Protein AF-A0A968HRM9-F1 (afdb_monomer_lite)

Secondary structure (DSSP, 8-state):
--PPPPPP-PPPEEE-S-GGG-HHHHHHHHHHHHT-TT---EEEEE-SS-GGGS-HHHHTT-SEEEEE--S--SHHHHHHHHHHHHH-TTSEEEEE--TT-B----------HHHHHHHHHH-HHHHH--EEETTEEESSTHHHHTT-GGGSEEPSTT--HHHHHHHHT--SPPGGGGG-GGGTTPPPBPPPPPSSSHHHHHHHHHHHHHHHHHHHHHHHHHTT-

Structure (mmCIF, N/CA/C/O backbone):
data_AF-A0A968HRM9-F1
#
_entry.id   AF-A0A968HRM9-F1
#
loop_
_atom_site.group_PDB
_atom_site.id
_atom_site.type_symbol
_atom_site.label_atom_id
_atom_site.label_alt_id
_atom_site.label_comp_id
_atom_site.label_asym_id
_atom_site.label_entity_id
_atom_site.label_seq_id
_atom_site.pdbx_PDB_ins_code
_atom_site.Cartn_x
_atom_site.Cartn_y
_atom_site.Cartn_z
_atom_site.occupancy
_atom_site.B_iso_or_equiv
_atom_site.auth_seq_id
_atom_site.auth_comp_id
_atom_site.auth_asym_id
_atom_site.auth_atom_id
_atom_site.pdbx_PDB_model_num
ATOM 1 N N . MET A 1 1 ? -27.372 8.492 -27.218 1.00 34.59 1 MET A N 1
ATOM 2 C CA . MET A 1 1 ? -26.418 8.940 -26.184 1.00 34.59 1 MET A CA 1
ATOM 3 C C . MET A 1 1 ? -26.371 7.852 -25.133 1.00 34.59 1 MET A C 1
ATOM 5 O O . MET A 1 1 ? -27.325 7.700 -24.390 1.00 34.59 1 MET A O 1
ATOM 9 N N . THR A 1 2 ? -25.349 7.004 -25.177 1.00 32.84 2 THR A N 1
ATOM 10 C CA . THR A 1 2 ? -25.114 5.971 -24.164 1.00 32.84 2 THR A CA 1
ATOM 11 C C . THR A 1 2 ? -24.350 6.622 -23.023 1.00 32.84 2 THR A C 1
ATOM 13 O O . THR A 1 2 ? -23.182 6.968 -23.189 1.00 32.84 2 THR A O 1
ATOM 16 N N . GLU A 1 3 ? -25.034 6.867 -21.910 1.00 29.06 3 GLU A N 1
ATOM 17 C CA . GLU A 1 3 ? -24.410 7.364 -20.689 1.00 29.06 3 GLU A CA 1
ATOM 18 C C . GLU A 1 3 ? -23.429 6.313 -20.162 1.00 29.06 3 GLU A C 1
ATOM 20 O O . GLU A 1 3 ? -23.801 5.183 -19.842 1.00 29.06 3 GLU A O 1
ATOM 25 N N . THR A 1 4 ? -22.152 6.681 -20.114 1.00 31.64 4 THR A N 1
ATOM 26 C CA . THR A 1 4 ? -21.119 5.936 -19.399 1.00 31.64 4 THR A CA 1
ATOM 27 C C . THR A 1 4 ? -21.490 5.930 -17.913 1.00 31.64 4 THR A C 1
ATOM 29 O O . THR A 1 4 ? -21.719 7.010 -17.360 1.00 31.64 4 THR A O 1
ATOM 32 N N . PRO A 1 5 ? -21.562 4.770 -17.237 1.00 32.97 5 PRO A N 1
ATOM 33 C CA . PRO A 1 5 ? -21.892 4.745 -15.821 1.00 32.97 5 PRO A CA 1
ATOM 34 C C . PRO A 1 5 ? -20.794 5.466 -15.021 1.00 32.97 5 PRO A C 1
ATOM 36 O O . PRO A 1 5 ? -19.615 5.380 -15.384 1.00 32.97 5 PRO A O 1
ATOM 39 N N . PRO A 1 6 ? -21.149 6.177 -13.936 1.00 35.88 6 PRO A N 1
ATOM 40 C CA . PRO A 1 6 ? -20.168 6.847 -13.100 1.00 35.88 6 PRO A CA 1
ATOM 41 C C . PRO A 1 6 ? -19.195 5.812 -12.535 1.00 35.88 6 PRO A C 1
ATOM 43 O O . PRO A 1 6 ? -19.593 4.791 -11.973 1.00 35.88 6 PRO A O 1
ATOM 46 N N . THR A 1 7 ? -17.901 6.086 -12.683 1.00 42.28 7 THR A N 1
ATOM 47 C CA . THR A 1 7 ? -16.837 5.336 -12.017 1.00 42.28 7 THR A CA 1
ATOM 48 C C . THR A 1 7 ? -17.128 5.303 -10.519 1.00 42.28 7 THR A C 1
ATOM 50 O O . THR A 1 7 ? -17.182 6.354 -9.880 1.00 42.28 7 THR A O 1
ATOM 53 N N . SER A 1 8 ? -17.347 4.108 -9.966 1.00 43.06 8 SER A N 1
ATOM 54 C CA . SER A 1 8 ? -17.534 3.886 -8.530 1.00 43.06 8 SER A CA 1
ATOM 55 C C . SER A 1 8 ? -16.439 4.613 -7.737 1.00 43.06 8 SER A C 1
ATOM 57 O O . SER A 1 8 ? -15.253 4.335 -7.907 1.00 43.06 8 SER A O 1
ATOM 59 N N . ASN A 1 9 ? -16.837 5.546 -6.864 1.00 50.69 9 ASN A N 1
ATOM 60 C CA . ASN A 1 9 ? -15.946 6.283 -5.955 1.00 50.69 9 ASN A CA 1
ATOM 61 C C . ASN A 1 9 ? -15.461 5.424 -4.767 1.00 50.69 9 ASN A C 1
ATOM 63 O O . ASN A 1 9 ? -14.947 5.958 -3.782 1.00 50.69 9 ASN A O 1
ATOM 67 N N . VAL A 1 10 ? -15.633 4.099 -4.822 1.00 54.53 10 VAL A N 1
ATOM 68 C CA . VAL A 1 10 ? -15.154 3.193 -3.778 1.00 54.53 10 VAL A CA 1
ATOM 69 C C . VAL A 1 10 ? -13.627 3.074 -3.888 1.00 54.53 10 VAL A C 1
ATOM 71 O O . VAL A 1 10 ? -13.115 2.641 -4.925 1.00 54.53 10 VAL A O 1
ATOM 74 N N . PRO A 1 11 ? -12.862 3.467 -2.849 1.00 59.62 11 PRO A N 1
ATOM 75 C CA . PRO A 1 11 ? -11.415 3.315 -2.867 1.00 59.62 11 PRO A CA 1
ATOM 76 C C . PRO A 1 11 ? -11.046 1.824 -2.950 1.00 59.62 11 PRO A C 1
ATOM 78 O O . PRO A 1 11 ? -11.665 1.004 -2.271 1.00 59.62 11 PRO A O 1
ATOM 81 N N . PRO A 1 12 ? -10.040 1.450 -3.759 1.00 66.06 12 PRO A N 1
ATOM 82 C CA . PRO A 1 12 ? -9.665 0.052 -3.923 1.00 66.06 12 PRO A CA 1
ATOM 83 C C . PRO A 1 12 ? -9.057 -0.520 -2.640 1.00 66.06 12 PRO A C 1
ATOM 85 O O . PRO A 1 12 ? -8.369 0.183 -1.890 1.00 66.06 12 PRO A O 1
ATOM 88 N N . SER A 1 13 ? -9.229 -1.825 -2.432 1.00 73.50 13 SER A N 1
ATOM 89 C CA . SER A 1 13 ? -8.399 -2.566 -1.482 1.00 73.50 13 SER A CA 1
ATOM 90 C C . SER A 1 13 ? -6.966 -2.616 -2.011 1.00 73.50 13 SER A C 1
ATOM 92 O O . SER A 1 13 ? -6.747 -2.941 -3.178 1.00 73.50 13 SER A O 1
ATOM 94 N N . ARG A 1 14 ? -5.990 -2.259 -1.167 1.00 74.12 14 ARG A N 1
ATOM 95 C CA . ARG A 1 14 ? -4.583 -2.117 -1.563 1.00 74.12 14 ARG A CA 1
ATOM 96 C C . ARG A 1 14 ? -3.694 -3.126 -0.865 1.00 74.12 14 ARG A C 1
ATOM 98 O O . ARG A 1 14 ? -3.672 -3.193 0.361 1.00 74.12 14 ARG A O 1
ATOM 105 N N . LEU A 1 15 ? -2.878 -3.811 -1.655 1.00 70.56 15 LEU A N 1
ATOM 106 C CA . LEU A 1 15 ? -1.716 -4.543 -1.164 1.00 70.56 15 LEU A CA 1
ATOM 107 C C . LEU A 1 15 ? -0.489 -3.627 -1.226 1.00 70.56 15 LEU A C 1
ATOM 109 O O . LEU A 1 15 ? -0.135 -3.144 -2.300 1.00 70.56 15 LEU A O 1
ATOM 113 N N . GLY A 1 16 ? 0.110 -3.346 -0.065 1.00 66.19 16 GLY A N 1
ATOM 114 C CA . GLY A 1 16 ? 1.255 -2.443 0.091 1.00 66.19 16 GLY A CA 1
ATOM 115 C C . GLY A 1 16 ? 2.489 -3.120 0.693 1.00 66.19 16 GLY A C 1
ATOM 116 O O . GLY A 1 16 ? 2.510 -4.330 0.907 1.00 66.19 16 GLY A O 1
ATOM 117 N N . GLY A 1 17 ? 3.525 -2.323 0.970 1.00 78.69 17 GLY A N 1
ATOM 118 C CA . GLY A 1 17 ? 4.869 -2.838 1.242 1.00 78.69 17 GLY A CA 1
ATOM 119 C C . GLY A 1 17 ? 5.604 -3.035 -0.079 1.00 78.69 17 GLY A C 1
ATOM 120 O O . GLY A 1 17 ? 5.591 -2.132 -0.909 1.00 78.69 17 GLY A O 1
ATOM 121 N N . GLU A 1 18 ? 6.200 -4.207 -0.283 1.00 90.38 18 GLU A N 1
ATOM 122 C CA . GLU A 1 18 ? 6.656 -4.629 -1.608 1.00 90.38 18 GLU A CA 1
ATOM 123 C C . GLU A 1 18 ? 6.114 -6.037 -1.915 1.00 90.38 18 GLU A C 1
ATOM 125 O O . GLU A 1 18 ? 6.795 -7.040 -1.674 1.00 90.38 18 GLU A O 1
ATOM 130 N N . PRO A 1 19 ? 4.848 -6.138 -2.367 1.00 91.19 19 PRO A N 1
ATOM 131 C CA . PRO A 1 19 ? 4.154 -7.415 -2.489 1.00 91.19 19 PRO A CA 1
ATOM 132 C C . PRO A 1 19 ? 4.776 -8.329 -3.550 1.00 91.19 19 PRO A C 1
ATOM 134 O O . PRO A 1 19 ? 4.706 -9.552 -3.424 1.00 91.19 19 PRO A O 1
ATOM 137 N N . THR A 1 20 ? 5.435 -7.770 -4.572 1.00 94.38 20 THR A N 1
ATOM 138 C CA . THR A 1 20 ? 5.981 -8.559 -5.684 1.00 94.38 20 THR A CA 1
ATOM 139 C C . THR A 1 20 ? 7.315 -9.239 -5.347 1.00 94.38 20 THR A C 1
ATOM 141 O O . THR A 1 20 ? 7.817 -10.044 -6.129 1.00 94.38 20 THR A O 1
ATOM 144 N N . LEU A 1 21 ? 7.868 -9.023 -4.145 1.00 93.94 21 LEU A N 1
ATOM 145 C CA . LEU A 1 21 ? 8.995 -9.818 -3.638 1.00 93.94 21 LEU A CA 1
ATOM 146 C C . LEU A 1 21 ? 8.620 -11.274 -3.349 1.00 93.94 21 LEU A C 1
ATOM 148 O O . LEU A 1 21 ? 9.491 -12.141 -3.345 1.00 93.94 21 LEU A O 1
ATOM 152 N N . SER A 1 22 ? 7.347 -11.546 -3.055 1.00 91.50 22 SER A N 1
ATOM 153 C CA . SER A 1 22 ? 6.875 -12.858 -2.612 1.00 91.50 22 SER A CA 1
ATOM 154 C C . SER A 1 22 ? 5.659 -13.297 -3.435 1.00 91.50 22 SER A C 1
ATOM 156 O O . SER A 1 22 ? 4.526 -13.105 -2.990 1.00 91.50 22 SER A O 1
ATOM 158 N N . PRO A 1 23 ? 5.877 -13.919 -4.614 1.00 92.69 23 PRO A N 1
ATOM 159 C CA . PRO A 1 23 ? 4.803 -14.247 -5.553 1.00 92.69 23 PRO A CA 1
ATOM 160 C C . PRO A 1 23 ? 3.710 -15.130 -4.936 1.00 92.69 23 PRO A C 1
ATOM 162 O O . PRO A 1 23 ? 2.538 -14.784 -4.987 1.00 92.69 23 PRO A O 1
ATOM 165 N N . ALA A 1 24 ? 4.084 -16.224 -4.264 1.00 94.50 24 ALA A N 1
ATOM 166 C CA . ALA A 1 24 ? 3.104 -17.166 -3.721 1.00 94.50 24 ALA A CA 1
ATOM 167 C C . ALA A 1 24 ? 2.217 -16.559 -2.607 1.00 94.50 24 ALA A C 1
ATOM 169 O O . ALA A 1 24 ? 1.005 -16.780 -2.618 1.00 94.50 24 ALA A O 1
ATOM 170 N N . PRO A 1 25 ? 2.748 -15.789 -1.632 1.00 93.88 25 PRO A N 1
ATOM 171 C CA . PRO A 1 25 ? 1.902 -15.006 -0.731 1.00 93.88 25 PRO A CA 1
ATOM 172 C C . PRO A 1 25 ? 0.988 -14.002 -1.441 1.00 93.88 25 PRO A C 1
ATOM 174 O O . PRO A 1 25 ? -0.171 -13.884 -1.047 1.00 93.88 25 PRO A O 1
ATOM 177 N N . LEU A 1 26 ? 1.480 -13.313 -2.475 1.00 95.38 26 LEU A N 1
ATOM 178 C CA . LEU A 1 26 ? 0.688 -12.350 -3.242 1.00 95.38 26 LEU A CA 1
ATOM 179 C C . LEU A 1 26 ? -0.478 -13.026 -3.977 1.00 95.38 26 LEU A C 1
ATOM 181 O O . LEU A 1 26 ? -1.613 -12.575 -3.847 1.00 95.38 26 LEU A O 1
ATOM 185 N N . GLU A 1 27 ? -0.229 -14.137 -4.669 1.00 95.94 27 GLU A N 1
ATOM 186 C CA . GLU A 1 27 ? -1.262 -14.939 -5.342 1.00 95.94 27 GLU A CA 1
ATOM 187 C C . GLU A 1 27 ? -2.364 -15.372 -4.374 1.00 95.94 27 GLU A C 1
ATOM 189 O O . GLU A 1 27 ? -3.548 -15.174 -4.649 1.00 95.94 27 GLU A O 1
ATOM 194 N N . ARG A 1 28 ? -1.983 -15.904 -3.204 1.00 95.50 28 ARG A N 1
ATOM 195 C CA . ARG A 1 28 ? -2.950 -16.306 -2.172 1.00 95.50 28 ARG A CA 1
ATOM 196 C C . ARG A 1 28 ? -3.749 -15.125 -1.636 1.00 95.50 28 ARG A C 1
ATOM 198 O O . ARG A 1 28 ? -4.948 -15.262 -1.418 1.00 95.50 28 ARG A O 1
ATOM 205 N N . ALA A 1 29 ? -3.098 -13.986 -1.400 1.00 93.69 29 ALA A N 1
ATOM 206 C CA . ALA A 1 29 ? -3.769 -12.794 -0.896 1.00 93.69 29 ALA A CA 1
ATOM 207 C C . ALA A 1 29 ? -4.794 -12.269 -1.908 1.00 93.69 29 ALA A C 1
ATOM 209 O O . ALA A 1 29 ? -5.939 -12.022 -1.544 1.00 93.69 29 ALA A O 1
ATOM 210 N N . VAL A 1 30 ? -4.406 -12.158 -3.179 1.00 95.75 30 VAL A N 1
ATOM 211 C CA . VAL A 1 30 ? -5.282 -11.696 -4.260 1.00 95.75 30 VAL A CA 1
ATOM 212 C C . VAL A 1 30 ? -6.478 -12.632 -4.443 1.00 95.75 30 VAL A C 1
ATOM 214 O O . VAL A 1 30 ? -7.609 -12.153 -4.461 1.00 95.75 30 VAL A O 1
ATOM 217 N N . ALA A 1 31 ? -6.253 -13.950 -4.469 1.00 95.38 31 ALA A N 1
ATOM 218 C CA . ALA A 1 31 ? -7.333 -14.934 -4.550 1.00 95.38 31 ALA A CA 1
ATOM 219 C C . ALA A 1 31 ? -8.296 -14.845 -3.357 1.00 95.38 31 ALA A C 1
ATOM 221 O O . ALA A 1 31 ? -9.512 -14.875 -3.531 1.00 95.38 31 ALA A O 1
ATOM 222 N N . CYS A 1 32 ? -7.759 -14.675 -2.145 1.00 94.81 32 CYS A N 1
ATOM 223 C CA . CYS A 1 32 ? -8.562 -14.500 -0.939 1.00 94.81 32 CYS A CA 1
ATOM 224 C C . CYS A 1 32 ? -9.428 -13.236 -1.015 1.00 94.81 32 CYS A C 1
ATOM 226 O O . CYS A 1 32 ? -10.627 -13.305 -0.770 1.00 94.81 32 CYS A O 1
ATOM 228 N N . PHE A 1 33 ? -8.856 -12.091 -1.405 1.00 93.75 33 PHE A N 1
ATOM 229 C CA . PHE A 1 33 ? -9.619 -10.846 -1.509 1.00 93.75 33 PHE A CA 1
ATOM 230 C C . PHE A 1 33 ? -10.676 -10.888 -2.607 1.00 93.75 33 PHE A C 1
ATOM 232 O O . PHE A 1 33 ? -11.751 -10.330 -2.421 1.00 93.75 33 PHE A O 1
ATOM 239 N N . ARG A 1 34 ? -10.412 -11.567 -3.727 1.00 93.00 34 ARG A N 1
ATOM 240 C CA . ARG A 1 34 ? -11.409 -11.723 -4.794 1.00 93.00 34 ARG A CA 1
ATOM 241 C C . ARG A 1 34 ? -12.573 -12.628 -4.441 1.00 93.00 34 ARG A C 1
ATOM 243 O O . ARG A 1 34 ? -13.638 -12.458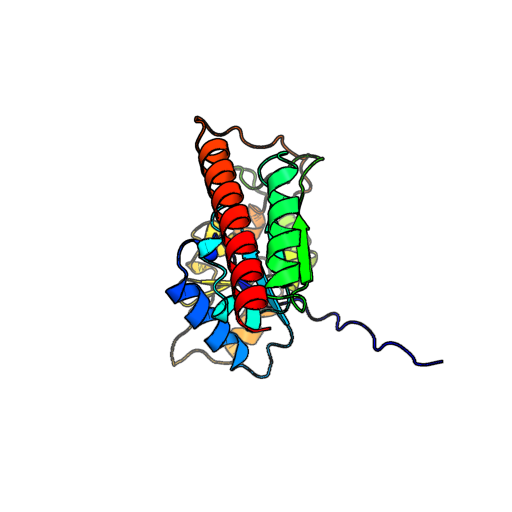 -5.019 1.00 93.00 34 ARG A O 1
ATOM 250 N N . ALA A 1 35 ? -12.402 -13.529 -3.481 1.00 94.50 35 ALA A N 1
ATOM 251 C CA . ALA A 1 35 ? -13.498 -14.336 -2.959 1.00 94.50 35 ALA A CA 1
ATOM 252 C C . ALA A 1 35 ? -14.438 -13.557 -2.013 1.00 94.50 35 ALA A C 1
ATOM 254 O O . ALA A 1 35 ? -15.405 -14.130 -1.520 1.00 94.50 35 ALA A O 1
ATOM 255 N N . ILE A 1 36 ? -14.154 -12.282 -1.717 1.00 93.19 36 ILE A N 1
ATOM 256 C CA . ILE A 1 36 ? -14.971 -11.445 -0.833 1.00 93.19 36 ILE A CA 1
ATOM 257 C C . ILE A 1 36 ? -15.873 -10.545 -1.684 1.00 93.19 36 ILE A C 1
ATOM 259 O O . ILE A 1 36 ? -15.391 -9.611 -2.321 1.00 93.19 36 ILE A O 1
ATOM 263 N N . ASP A 1 37 ? -17.189 -10.761 -1.615 1.00 90.44 37 ASP A N 1
ATOM 264 C CA . ASP A 1 37 ? -18.193 -10.057 -2.436 1.00 90.44 37 ASP A CA 1
ATOM 265 C C . ASP A 1 37 ? -18.148 -8.522 -2.328 1.00 90.44 37 ASP A C 1
ATOM 267 O O . ASP A 1 37 ? -18.509 -7.805 -3.261 1.00 90.44 37 ASP A O 1
ATOM 271 N N . SER A 1 38 ? -17.702 -7.985 -1.189 1.00 88.06 38 SER A N 1
ATOM 272 C CA . SER A 1 38 ? -17.599 -6.538 -0.971 1.00 88.06 38 SER A CA 1
ATOM 273 C C . SER A 1 38 ? -16.358 -5.896 -1.606 1.00 88.06 38 SER A C 1
ATOM 275 O O . SER A 1 38 ? -16.265 -4.665 -1.655 1.00 88.06 38 SER A O 1
ATOM 277 N N . VAL A 1 39 ? -15.412 -6.686 -2.127 1.00 91.75 39 VAL A N 1
ATOM 278 C CA . VAL A 1 39 ? -14.223 -6.186 -2.829 1.00 91.75 39 VAL A CA 1
ATOM 279 C C . VAL A 1 39 ? -14.574 -5.902 -4.287 1.00 91.75 39 VAL A C 1
ATOM 281 O O . VAL A 1 39 ? -14.403 -6.729 -5.177 1.00 91.75 39 VAL A O 1
ATOM 284 N N . GLN A 1 40 ? -15.029 -4.676 -4.542 1.00 91.31 40 GLN A N 1
ATOM 285 C CA . GLN A 1 40 ? -15.338 -4.210 -5.899 1.00 91.31 40 GLN A CA 1
ATOM 286 C C . GLN A 1 40 ? -14.085 -3.990 -6.744 1.00 91.31 40 GLN A C 1
ATOM 288 O O . GLN A 1 40 ? -14.106 -4.192 -7.955 1.00 91.31 40 GLN A O 1
ATOM 293 N N . ARG A 1 41 ? -13.006 -3.521 -6.103 1.00 94.19 41 ARG A N 1
ATOM 294 C CA . ARG A 1 41 ? -11.770 -3.168 -6.786 1.00 94.19 41 ARG A CA 1
ATOM 295 C C . ARG A 1 41 ? -10.530 -3.573 -6.002 1.00 94.19 41 ARG A C 1
ATOM 297 O O . ARG A 1 41 ? -10.382 -3.189 -4.839 1.00 94.19 41 ARG A O 1
ATOM 304 N N . LEU A 1 42 ? -9.612 -4.271 -6.661 1.00 95.88 42 LEU A N 1
ATOM 305 C CA . LEU A 1 42 ? -8.339 -4.709 -6.105 1.00 95.88 42 LEU A CA 1
ATOM 306 C C . LEU A 1 42 ? -7.165 -4.028 -6.812 1.00 95.88 42 LEU A C 1
ATOM 308 O O . LEU A 1 42 ? -7.002 -4.114 -8.031 1.00 95.88 42 LEU A O 1
ATOM 312 N N . GLU A 1 43 ? -6.337 -3.357 -6.016 1.00 96.25 43 GLU A N 1
ATOM 313 C CA . GLU A 1 43 ? -5.133 -2.661 -6.455 1.00 96.25 43 GLU A CA 1
ATOM 314 C C . GLU A 1 43 ? -3.889 -3.290 -5.815 1.00 96.25 43 GLU A C 1
ATOM 316 O O . GLU A 1 43 ? -3.785 -3.413 -4.590 1.00 96.25 43 GLU A O 1
ATOM 321 N N . VAL A 1 44 ? -2.898 -3.621 -6.641 1.00 96.38 44 VAL A N 1
ATOM 322 C CA . VAL A 1 44 ? -1.545 -3.944 -6.171 1.00 96.38 44 VAL A CA 1
ATOM 323 C C . VAL A 1 44 ? -0.678 -2.700 -6.300 1.00 96.38 44 VAL A C 1
ATOM 325 O O . VAL A 1 44 ? -0.639 -2.073 -7.358 1.00 96.38 44 VAL A O 1
ATOM 328 N N . VAL A 1 45 ? 0.015 -2.331 -5.221 1.00 94.56 45 VAL A N 1
ATOM 329 C CA . VAL A 1 45 ? 0.972 -1.220 -5.210 1.00 94.56 45 VAL A CA 1
ATOM 330 C C . VAL A 1 45 ? 2.382 -1.784 -5.029 1.00 94.56 45 VAL A C 1
ATOM 332 O O . VAL A 1 45 ? 2.637 -2.497 -4.064 1.00 94.56 45 VAL A O 1
ATOM 335 N N . THR A 1 46 ? 3.299 -1.459 -5.940 1.00 95.00 46 THR A N 1
ATOM 336 C CA . THR A 1 46 ? 4.700 -1.932 -5.948 1.00 95.00 46 THR A CA 1
ATOM 337 C C . THR A 1 46 ? 5.656 -0.785 -6.292 1.00 95.00 46 THR A C 1
ATOM 339 O O . THR A 1 46 ? 5.235 0.253 -6.807 1.00 95.00 46 THR A O 1
ATOM 342 N N . ASN A 1 47 ? 6.950 -0.948 -6.018 1.00 92.88 47 ASN A N 1
ATOM 343 C CA . ASN A 1 47 ? 8.013 -0.097 -6.555 1.00 92.88 47 ASN A CA 1
ATOM 344 C C . ASN A 1 47 ? 8.415 -0.448 -8.003 1.00 92.88 47 ASN A C 1
ATOM 346 O O . ASN A 1 47 ? 9.226 0.252 -8.601 1.00 92.88 47 ASN A O 1
ATOM 350 N N . GLY A 1 48 ? 7.880 -1.538 -8.567 1.00 95.00 48 GLY A N 1
ATOM 351 C CA . GLY A 1 48 ? 8.135 -1.957 -9.949 1.00 95.00 48 GLY A CA 1
ATOM 352 C C . GLY A 1 48 ? 9.504 -2.603 -10.190 1.00 95.00 48 GLY A C 1
ATOM 353 O O . GLY A 1 48 ? 9.801 -2.983 -11.322 1.00 95.00 48 GLY A O 1
ATOM 354 N N . LEU A 1 49 ? 10.329 -2.773 -9.153 1.00 95.06 49 LEU A N 1
ATOM 355 C CA . LEU A 1 49 ? 11.691 -3.311 -9.250 1.00 95.06 49 LEU A CA 1
ATOM 356 C C . LEU A 1 49 ? 11.744 -4.846 -9.174 1.00 95.06 49 LEU A C 1
ATOM 358 O O . LEU A 1 49 ? 12.806 -5.445 -9.347 1.00 95.06 49 LEU A O 1
ATOM 362 N N . THR A 1 50 ? 10.613 -5.503 -8.901 1.00 95.19 50 THR A N 1
ATOM 363 C CA . THR A 1 50 ? 10.508 -6.972 -8.840 1.00 95.19 50 THR A CA 1
ATOM 364 C C . THR A 1 50 ? 9.346 -7.506 -9.689 1.00 95.19 50 THR A C 1
ATOM 366 O O . THR A 1 50 ? 8.475 -8.212 -9.185 1.00 95.19 50 THR A O 1
ATOM 369 N N . PRO A 1 51 ? 9.342 -7.232 -11.010 1.00 95.75 51 PRO A N 1
ATOM 370 C CA . PRO A 1 51 ? 8.215 -7.530 -11.904 1.00 95.75 51 PRO A CA 1
ATOM 371 C C . PRO A 1 51 ? 7.826 -9.014 -11.946 1.00 95.75 51 PRO A C 1
ATOM 373 O O . PRO A 1 51 ? 6.662 -9.346 -12.146 1.00 95.75 51 PRO A O 1
ATOM 376 N N . ARG A 1 52 ? 8.774 -9.916 -11.655 1.00 94.12 52 ARG A N 1
ATOM 377 C CA . ARG A 1 52 ? 8.548 -11.366 -11.568 1.00 94.12 52 ARG A CA 1
ATOM 378 C C . ARG A 1 52 ? 7.459 -11.766 -10.560 1.00 94.12 52 ARG A C 1
ATOM 380 O O . ARG A 1 52 ? 6.906 -12.853 -10.690 1.00 94.12 52 ARG A O 1
ATOM 387 N N . GLY A 1 53 ? 7.167 -10.934 -9.558 1.00 93.50 53 GLY A N 1
ATOM 388 C CA . GLY A 1 53 ? 6.085 -11.202 -8.609 1.00 93.50 53 GLY A CA 1
ATOM 389 C C . GLY A 1 53 ? 4.682 -10.956 -9.146 1.00 93.50 53 GLY A C 1
ATOM 390 O O . GLY A 1 53 ? 3.734 -11.500 -8.588 1.00 93.50 53 GLY A O 1
ATOM 391 N N . CYS A 1 54 ? 4.536 -10.199 -10.234 1.00 95.31 54 CYS A N 1
ATOM 392 C CA . CYS A 1 54 ? 3.266 -10.029 -10.933 1.00 95.31 54 CYS A CA 1
ATOM 393 C C . CYS A 1 54 ? 3.006 -11.230 -11.849 1.00 95.31 54 CYS A C 1
ATOM 395 O O . CYS A 1 54 ? 3.084 -11.135 -13.069 1.00 95.31 54 CYS A O 1
ATOM 397 N N . THR A 1 55 ? 2.749 -12.399 -11.272 1.00 95.38 55 THR A N 1
ATOM 398 C CA . THR A 1 55 ? 2.480 -13.605 -12.065 1.00 95.38 55 THR A CA 1
ATOM 399 C C . THR A 1 55 ? 1.182 -13.459 -12.872 1.00 95.38 55 THR A C 1
ATOM 401 O O . THR A 1 55 ? 0.331 -12.637 -12.519 1.00 95.38 55 THR A O 1
ATOM 404 N N . PRO A 1 56 ? 0.966 -14.267 -13.929 1.00 93.06 56 PRO A N 1
ATOM 405 C CA . PRO A 1 56 ? -0.296 -14.248 -14.671 1.00 93.06 56 PRO A CA 1
ATOM 406 C C . PRO A 1 56 ? -1.526 -14.426 -13.770 1.00 93.06 56 PRO A C 1
ATOM 408 O O . PRO A 1 56 ? -2.530 -13.752 -13.966 1.00 93.06 56 PRO A O 1
ATOM 411 N N . GLN A 1 57 ? -1.422 -15.266 -12.733 1.00 94.19 57 GLN A N 1
ATOM 412 C CA . GLN A 1 57 ? -2.497 -15.484 -11.764 1.00 94.19 57 GLN A CA 1
ATOM 413 C C . GLN A 1 57 ? -2.806 -14.228 -10.939 1.00 94.19 57 GLN A C 1
ATOM 415 O O . GLN A 1 57 ? -3.972 -13.964 -10.647 1.00 94.19 57 GLN A O 1
ATOM 420 N N . VAL A 1 58 ? -1.787 -13.454 -10.553 1.00 96.75 58 VAL A N 1
ATOM 421 C CA . VAL A 1 58 ? -1.991 -12.154 -9.898 1.00 96.75 58 VAL A CA 1
ATOM 422 C C . VAL A 1 58 ? -2.654 -11.185 -10.869 1.00 96.75 58 VAL A C 1
ATOM 424 O O . VAL A 1 58 ? -3.665 -10.580 -10.529 1.00 96.75 58 VAL A O 1
ATOM 427 N N . LEU A 1 59 ? -2.102 -11.053 -12.077 1.00 96.75 59 LEU A N 1
ATOM 428 C CA . LEU A 1 59 ? -2.537 -10.055 -13.051 1.00 96.75 59 LEU A CA 1
ATOM 429 C C . LEU A 1 59 ? -3.986 -10.259 -13.507 1.00 96.75 59 LEU A C 1
ATOM 431 O O . LEU A 1 59 ? -4.721 -9.286 -13.580 1.00 96.75 59 LEU A O 1
ATOM 435 N N . GLN A 1 60 ? -4.419 -11.505 -13.719 1.00 95.88 60 GLN A N 1
ATOM 436 C CA . GLN A 1 60 ? -5.808 -11.844 -14.071 1.00 95.88 60 GLN A CA 1
ATOM 437 C C . GLN A 1 60 ? -6.833 -11.472 -12.994 1.00 95.88 60 GLN A C 1
ATOM 439 O O . GLN A 1 60 ? -8.032 -11.448 -13.254 1.00 95.88 60 GLN A O 1
ATOM 444 N N . GLN A 1 61 ? -6.374 -11.248 -11.767 1.00 96.38 61 GLN A N 1
ATOM 445 C CA . GLN A 1 61 ? -7.230 -11.039 -10.614 1.00 96.38 61 GLN A CA 1
ATOM 446 C C . GLN A 1 61 ? -7.111 -9.627 -10.049 1.00 96.38 61 GLN A C 1
ATOM 448 O O . GLN A 1 61 ? -7.656 -9.375 -8.984 1.00 96.38 61 GLN A O 1
ATOM 453 N N . ILE A 1 62 ? -6.435 -8.676 -10.687 1.00 97.19 62 ILE A N 1
ATOM 454 C CA . ILE A 1 62 ? -6.351 -7.290 -10.191 1.00 97.19 62 ILE A CA 1
ATOM 455 C C . ILE A 1 62 ? -6.969 -6.333 -11.203 1.00 97.19 62 ILE A C 1
ATOM 457 O O . ILE A 1 62 ? -6.934 -6.582 -12.398 1.00 97.19 62 ILE A O 1
ATOM 461 N N . ASP A 1 63 ? -7.521 -5.220 -10.728 1.00 97.81 63 ASP A N 1
ATOM 462 C CA . ASP A 1 63 ? -8.092 -4.198 -11.621 1.00 97.81 63 ASP A CA 1
ATOM 463 C C . ASP A 1 63 ? -7.105 -3.064 -11.876 1.00 97.81 63 ASP A C 1
ATOM 465 O O . ASP A 1 63 ? -7.301 -2.233 -12.763 1.00 97.81 63 ASP A O 1
ATOM 469 N N . ARG A 1 64 ? -6.095 -2.943 -11.011 1.00 97.75 64 ARG A N 1
ATOM 470 C CA . ARG A 1 64 ? -5.130 -1.854 -11.051 1.00 97.75 64 ARG A CA 1
ATOM 471 C C . ARG A 1 64 ? -3.773 -2.296 -10.529 1.00 97.75 64 ARG A C 1
ATOM 473 O O . ARG A 1 64 ? -3.674 -2.893 -9.455 1.00 97.75 64 ARG A O 1
ATOM 480 N N . LEU A 1 65 ? -2.732 -1.901 -11.246 1.00 97.69 65 LEU A N 1
ATOM 481 C CA . LEU A 1 65 ? -1.350 -1.971 -10.803 1.00 97.69 65 LEU A CA 1
ATOM 482 C C . LEU A 1 65 ? -0.807 -0.546 -10.673 1.00 97.69 65 LEU A C 1
ATOM 484 O O . LEU A 1 65 ? -0.712 0.185 -11.655 1.00 97.69 65 LEU A O 1
ATOM 488 N N . SER A 1 66 ? -0.456 -0.145 -9.455 1.00 96.62 66 SER A N 1
ATOM 489 C CA . SER A 1 66 ? 0.193 1.137 -9.176 1.00 96.62 66 SER A CA 1
ATOM 490 C C . SER A 1 66 ? 1.681 0.938 -8.935 1.00 96.62 66 SER A C 1
ATOM 492 O O . SER A 1 66 ? 2.073 0.241 -7.998 1.00 96.62 66 SER A O 1
ATOM 494 N N . ILE A 1 67 ? 2.511 1.614 -9.720 1.00 95.44 67 ILE A N 1
ATOM 495 C CA . ILE A 1 67 ? 3.967 1.552 -9.622 1.00 95.44 67 ILE A CA 1
ATOM 496 C C . ILE A 1 67 ? 4.492 2.886 -9.097 1.00 95.44 67 ILE A C 1
ATOM 498 O O . ILE A 1 67 ? 4.373 3.914 -9.760 1.00 95.44 67 ILE A O 1
ATOM 502 N N . SER A 1 68 ? 5.072 2.876 -7.898 1.00 91.62 68 SER A N 1
ATOM 503 C CA . SER A 1 68 ? 5.792 4.032 -7.352 1.00 91.62 68 SER A CA 1
ATOM 504 C C . SER A 1 68 ? 7.197 4.063 -7.940 1.00 91.62 68 SER A C 1
ATOM 506 O O . SER A 1 68 ? 7.987 3.162 -7.669 1.00 91.62 68 SER A O 1
ATOM 508 N N . LEU A 1 69 ? 7.502 5.072 -8.755 1.00 89.69 69 LEU A N 1
ATOM 509 C CA . LEU A 1 69 ? 8.797 5.193 -9.421 1.00 89.69 69 LEU A CA 1
ATOM 510 C C . LEU A 1 69 ? 9.808 5.854 -8.477 1.00 89.69 69 LEU A C 1
ATOM 512 O O . LEU A 1 69 ? 9.614 6.982 -8.027 1.00 89.69 69 LEU A O 1
ATOM 516 N N . TYR A 1 70 ? 10.883 5.127 -8.171 1.00 85.31 70 TYR A N 1
ATOM 517 C CA . TYR A 1 70 ? 11.986 5.586 -7.312 1.00 85.31 70 TYR A CA 1
ATOM 518 C C . TYR 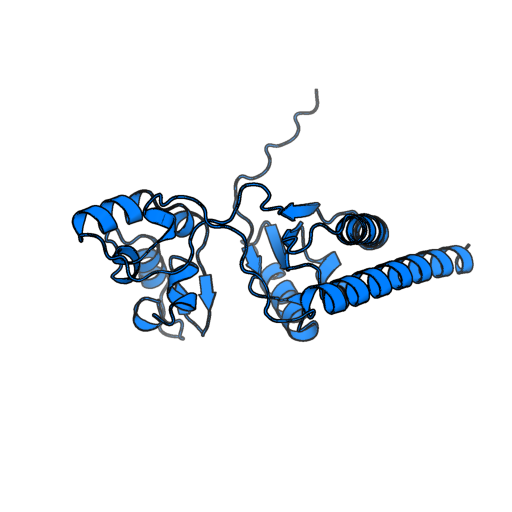A 1 70 ? 13.229 6.008 -8.104 1.00 85.31 70 TYR A C 1
ATOM 520 O O . TYR A 1 70 ? 14.222 6.433 -7.518 1.00 85.31 70 TYR A O 1
ATOM 528 N N . THR A 1 71 ? 13.187 5.855 -9.424 1.00 83.75 71 THR A N 1
ATOM 529 C CA . THR A 1 71 ? 14.236 6.242 -10.364 1.00 83.75 71 THR A CA 1
ATOM 530 C C . THR A 1 71 ? 13.618 7.132 -11.436 1.00 83.75 71 THR A C 1
ATOM 532 O O . THR A 1 71 ? 12.431 7.023 -11.741 1.00 83.75 71 THR A O 1
ATOM 535 N N . GLU A 1 72 ? 14.432 8.007 -12.017 1.00 84.56 72 GLU A N 1
ATOM 536 C CA . GLU A 1 72 ? 14.044 8.832 -13.169 1.00 84.56 72 GLU A CA 1
ATOM 537 C C . GLU A 1 72 ? 14.294 8.109 -14.503 1.00 84.56 72 GLU A C 1
ATOM 539 O O . GLU A 1 72 ? 14.254 8.730 -15.560 1.00 84.56 72 GLU A O 1
ATOM 544 N N . ASP A 1 73 ? 14.573 6.800 -14.468 1.00 88.31 73 ASP A N 1
ATOM 545 C CA . ASP A 1 73 ? 14.820 6.006 -15.669 1.00 88.31 73 ASP A CA 1
ATOM 546 C C . ASP A 1 73 ? 13.513 5.850 -16.469 1.00 88.31 73 ASP A C 1
ATOM 548 O O . ASP A 1 73 ? 12.590 5.173 -16.000 1.00 88.31 73 ASP A O 1
ATOM 552 N N . PRO A 1 74 ? 13.410 6.445 -17.673 1.00 92.00 74 PRO A N 1
ATOM 553 C CA . PRO A 1 74 ? 12.194 6.386 -18.474 1.00 92.00 74 PRO A CA 1
ATOM 554 C C . PRO A 1 74 ? 11.941 4.998 -19.074 1.00 92.00 74 PRO A C 1
ATOM 556 O O . PRO A 1 74 ? 10.822 4.723 -19.512 1.00 92.00 74 PRO A O 1
ATOM 559 N N . ASP A 1 75 ? 12.939 4.113 -19.103 1.00 95.19 75 ASP A N 1
ATOM 560 C CA . ASP A 1 75 ? 12.791 2.792 -19.706 1.00 95.19 75 ASP A CA 1
ATOM 561 C C . ASP A 1 75 ? 11.974 1.847 -18.819 1.00 95.19 75 ASP A C 1
ATOM 563 O O . ASP A 1 75 ? 11.148 1.089 -19.322 1.00 95.19 75 ASP A O 1
ATOM 567 N N . LEU A 1 76 ? 12.114 1.929 -17.492 1.00 95.44 76 LEU A N 1
ATOM 568 C CA . LEU A 1 76 ? 11.331 1.102 -16.569 1.00 95.44 76 LEU A CA 1
ATOM 569 C C . LEU A 1 76 ? 9.808 1.231 -16.789 1.00 95.44 76 LEU A C 1
ATOM 571 O O . LEU A 1 76 ? 9.163 0.199 -17.012 1.00 95.44 76 LEU A O 1
ATOM 575 N N . PRO A 1 77 ? 9.194 2.433 -16.753 1.00 96.44 77 PRO A N 1
ATOM 576 C CA . PRO A 1 77 ? 7.763 2.564 -16.999 1.00 96.44 77 PRO A CA 1
ATOM 577 C C . PRO A 1 77 ? 7.367 2.150 -18.420 1.00 96.44 77 PRO A C 1
ATOM 579 O O . PRO A 1 77 ? 6.293 1.579 -18.606 1.00 96.44 77 PRO A O 1
ATOM 582 N N . GLU A 1 78 ? 8.221 2.375 -19.420 1.00 97.06 78 GLU A N 1
ATOM 583 C CA . GLU A 1 78 ? 7.955 1.950 -20.796 1.00 97.06 78 GLU A CA 1
ATOM 584 C C . GLU A 1 78 ? 7.887 0.422 -20.930 1.00 97.06 78 GLU A C 1
ATOM 586 O O . GLU A 1 78 ? 6.932 -0.108 -21.503 1.00 97.06 78 GLU A O 1
ATOM 591 N N . GLN A 1 79 ? 8.839 -0.310 -20.343 1.00 97.50 79 GLN A N 1
ATOM 592 C CA . GLN A 1 79 ? 8.813 -1.775 -20.371 1.00 97.50 79 GLN A CA 1
ATOM 593 C C . GLN A 1 79 ? 7.616 -2.347 -19.600 1.00 97.50 79 GLN A C 1
ATOM 595 O O . GLN A 1 79 ? 7.010 -3.324 -20.043 1.00 97.50 79 GLN A O 1
ATOM 600 N N . TRP A 1 80 ? 7.224 -1.719 -18.488 1.00 97.56 80 TRP A N 1
ATOM 601 C CA . TRP A 1 80 ? 6.006 -2.088 -17.763 1.00 97.56 80 TRP A CA 1
ATOM 602 C C . TRP A 1 80 ? 4.742 -1.901 -18.608 1.00 97.56 80 TRP A C 1
ATOM 604 O O . TRP A 1 80 ? 3.906 -2.804 -18.634 1.00 97.56 80 TRP A O 1
ATOM 614 N N . ARG A 1 81 ? 4.605 -0.774 -19.327 1.00 97.75 81 ARG A N 1
ATOM 615 C CA . ARG A 1 81 ? 3.461 -0.539 -20.229 1.00 97.75 81 ARG A CA 1
ATOM 616 C C . ARG A 1 81 ? 3.367 -1.608 -21.305 1.00 97.75 81 ARG A C 1
ATOM 618 O O . ARG A 1 81 ? 2.291 -2.165 -21.501 1.00 97.75 81 ARG A O 1
ATOM 625 N N . ARG A 1 82 ? 4.485 -1.905 -21.975 1.00 97.00 82 ARG A N 1
ATOM 626 C CA . ARG A 1 82 ? 4.535 -2.926 -23.032 1.00 97.00 82 ARG A CA 1
ATOM 627 C C . ARG A 1 82 ? 4.120 -4.287 -22.503 1.00 97.00 82 ARG A C 1
ATOM 629 O O . ARG A 1 82 ? 3.224 -4.909 -23.055 1.00 97.00 82 ARG A O 1
ATOM 636 N N . TRP A 1 83 ? 4.748 -4.723 -21.414 1.00 96.94 83 TRP A N 1
ATOM 637 C CA . TRP A 1 83 ? 4.487 -6.043 -20.862 1.00 96.94 83 TRP A CA 1
ATOM 638 C C . TRP A 1 83 ? 3.039 -6.194 -20.383 1.00 96.94 83 TRP A C 1
ATOM 640 O O . TRP A 1 83 ? 2.370 -7.133 -20.800 1.00 96.94 83 TRP A O 1
ATOM 650 N N . ILE A 1 84 ? 2.519 -5.255 -19.581 1.00 97.44 84 ILE A N 1
ATOM 651 C CA . ILE A 1 84 ? 1.125 -5.303 -19.102 1.00 97.44 84 ILE A CA 1
ATOM 652 C C . ILE A 1 84 ? 0.127 -5.203 -20.256 1.00 97.44 84 ILE A C 1
ATOM 654 O O . ILE A 1 84 ? -0.862 -5.931 -20.252 1.00 97.44 84 ILE A O 1
ATOM 658 N N . GLY A 1 85 ? 0.397 -4.360 -21.257 1.00 96.12 85 GLY A N 1
ATOM 659 C CA . GLY A 1 85 ? -0.445 -4.250 -22.449 1.00 96.12 85 GLY A CA 1
ATOM 660 C C . GLY A 1 85 ? -0.588 -5.569 -23.212 1.00 96.12 85 GLY A C 1
ATOM 661 O O . GLY A 1 85 ? -1.644 -5.821 -23.781 1.00 96.12 85 GLY A O 1
ATOM 662 N N . GLU A 1 86 ? 0.435 -6.426 -23.180 1.00 93.69 86 GLU A N 1
ATOM 663 C CA . GLU A 1 86 ? 0.388 -7.757 -23.789 1.00 93.69 86 GLU A CA 1
ATOM 664 C C . GLU A 1 86 ? -0.264 -8.801 -22.870 1.00 93.69 86 GLU A C 1
ATOM 666 O O . GLU A 1 86 ? -1.167 -9.518 -23.292 1.00 93.69 86 GLU A O 1
ATOM 671 N N . VAL A 1 87 ? 0.168 -8.907 -21.607 1.00 94.81 87 VAL A N 1
ATOM 672 C CA . VAL A 1 87 ? -0.242 -10.039 -20.749 1.00 94.81 87 VAL A CA 1
ATOM 673 C C . VAL A 1 87 ? -1.526 -9.803 -19.958 1.00 94.81 87 VAL A C 1
ATOM 675 O O . VAL A 1 87 ? -2.143 -10.761 -19.494 1.00 94.81 87 VAL A O 1
ATOM 678 N N . ALA A 1 88 ? -1.909 -8.546 -19.741 1.00 96.50 88 ALA A N 1
ATOM 679 C CA . ALA A 1 88 ? -3.043 -8.180 -18.901 1.00 96.50 88 ALA A CA 1
ATOM 680 C C . ALA A 1 88 ? -3.637 -6.810 -19.294 1.00 96.50 88 ALA A C 1
ATOM 682 O O . ALA A 1 88 ? -3.690 -5.903 -18.462 1.00 96.50 88 ALA A O 1
ATOM 683 N N . PRO A 1 89 ? -4.139 -6.645 -20.536 1.00 96.56 89 PRO A N 1
ATOM 684 C CA . PRO A 1 89 ? -4.630 -5.357 -21.045 1.00 96.56 89 PRO A CA 1
ATOM 685 C C . PRO A 1 89 ? -5.839 -4.786 -20.283 1.00 96.56 89 PRO A C 1
ATOM 687 O O . PRO A 1 89 ? -6.165 -3.613 -20.434 1.00 96.56 89 PRO A O 1
ATOM 690 N N . HIS A 1 90 ? -6.512 -5.601 -19.466 1.00 96.56 90 HIS A N 1
ATOM 691 C CA . HIS A 1 90 ? -7.619 -5.176 -18.605 1.00 96.56 90 HIS A CA 1
ATOM 692 C C . HIS A 1 90 ? -7.156 -4.465 -17.320 1.00 96.56 90 HIS A C 1
ATOM 694 O O . HIS A 1 90 ? -7.970 -3.830 -16.652 1.00 96.56 90 HIS A O 1
ATOM 700 N N . VAL A 1 91 ? -5.875 -4.575 -16.951 1.00 98.00 91 VAL A N 1
ATOM 701 C CA . VAL A 1 91 ? -5.328 -3.977 -15.728 1.00 98.00 91 VAL A CA 1
ATOM 702 C C . VAL A 1 91 ? -5.040 -2.497 -15.963 1.00 98.00 91 VAL A C 1
ATOM 704 O O . VAL A 1 91 ? -4.228 -2.138 -16.814 1.00 98.00 91 VAL A O 1
ATOM 707 N N . GLU A 1 92 ? -5.638 -1.618 -15.155 1.00 98.25 92 GLU A N 1
ATOM 708 C CA . GLU A 1 92 ? -5.274 -0.200 -15.171 1.00 98.25 92 GLU A CA 1
ATOM 709 C C . GLU A 1 92 ? -3.861 -0.020 -14.596 1.00 98.25 92 GLU A C 1
ATOM 711 O O . GLU A 1 92 ? -3.625 -0.244 -13.407 1.00 98.25 92 GLU A O 1
ATOM 716 N N . LEU A 1 93 ? -2.916 0.411 -15.429 1.00 97.75 93 LEU A N 1
ATOM 717 C CA . LEU A 1 93 ? -1.542 0.677 -15.015 1.00 97.75 93 LEU A CA 1
ATOM 718 C C . LEU A 1 93 ? -1.352 2.161 -14.681 1.00 97.75 93 LEU A C 1
ATOM 720 O O . LEU A 1 93 ? -1.528 3.024 -15.539 1.00 97.75 93 LEU A O 1
ATOM 724 N N . ILE A 1 94 ? -0.948 2.457 -13.444 1.00 96.62 94 ILE A N 1
ATOM 725 C CA . ILE A 1 94 ? -0.686 3.820 -12.965 1.00 96.62 94 ILE A CA 1
ATOM 726 C C . ILE A 1 94 ? 0.760 3.938 -12.499 1.00 96.62 94 ILE A C 1
ATOM 728 O O . ILE A 1 94 ? 1.236 3.123 -11.711 1.00 96.62 94 ILE A O 1
ATOM 732 N N . PHE A 1 95 ? 1.431 5.012 -12.908 1.00 94.69 95 PHE A N 1
ATOM 733 C CA . PHE A 1 95 ? 2.741 5.390 -12.384 1.00 94.69 95 PHE A CA 1
ATOM 734 C C . PHE A 1 95 ? 2.601 6.546 -11.399 1.00 94.69 95 PHE A C 1
ATOM 736 O O . PHE A 1 95 ? 1.881 7.511 -11.652 1.00 94.69 95 PHE A O 1
ATOM 743 N N . ARG A 1 96 ? 3.277 6.439 -10.256 1.00 89.44 96 ARG A N 1
ATOM 744 C CA . ARG A 1 96 ? 3.321 7.471 -9.220 1.00 89.44 96 ARG A CA 1
ATOM 745 C C . ARG A 1 96 ? 4.730 8.040 -9.177 1.00 89.44 96 ARG A C 1
ATOM 747 O O . ARG A 1 96 ? 5.658 7.363 -8.739 1.00 89.44 96 ARG A O 1
ATOM 754 N N . GLU A 1 97 ? 4.863 9.274 -9.638 1.00 83.88 97 GLU A N 1
ATOM 755 C CA . GLU A 1 97 ? 6.108 10.039 -9.644 1.00 83.88 97 GLU A CA 1
ATOM 756 C C . GLU A 1 97 ? 6.065 11.101 -8.538 1.00 83.88 97 GLU A C 1
ATOM 758 O O . GLU A 1 97 ? 5.001 11.625 -8.214 1.00 83.88 97 GLU A O 1
ATOM 763 N N . GLN A 1 98 ? 7.215 11.432 -7.952 1.00 72.81 98 GLN A N 1
ATOM 764 C CA . GLN A 1 98 ? 7.333 12.434 -6.882 1.00 72.81 98 GLN A CA 1
ATOM 765 C C . GLN A 1 98 ? 8.355 13.504 -7.284 1.00 72.81 98 GLN A C 1
ATOM 767 O O . GLN A 1 98 ? 9.394 13.671 -6.649 1.00 72.81 98 GLN A O 1
ATOM 772 N N . ARG A 1 99 ? 8.067 14.214 -8.386 1.00 68.88 99 ARG A N 1
ATOM 773 C CA . ARG A 1 99 ? 8.967 15.234 -8.968 1.00 68.88 99 ARG A CA 1
ATOM 774 C C . ARG A 1 99 ? 9.137 16.478 -8.093 1.00 68.88 99 ARG A C 1
ATOM 776 O O . ARG A 1 99 ? 10.151 17.154 -8.161 1.00 68.88 99 ARG A O 1
ATOM 783 N N . GLU A 1 100 ? 8.148 16.772 -7.260 1.00 70.88 100 GLU A N 1
ATOM 784 C CA . GLU A 1 100 ? 8.081 17.978 -6.427 1.00 70.88 100 GLU A CA 1
ATOM 785 C C . GLU A 1 100 ? 8.599 17.746 -4.988 1.00 70.88 100 GLU A C 1
ATOM 787 O O . GLU A 1 100 ? 8.249 18.479 -4.064 1.00 70.88 100 GLU A O 1
ATOM 792 N N . GLY A 1 101 ? 9.389 16.691 -4.769 1.00 76.69 101 GLY A N 1
ATOM 793 C CA . GLY A 1 101 ? 9.841 16.284 -3.438 1.00 76.69 101 GLY A CA 1
ATOM 794 C C . GLY A 1 101 ? 8.791 15.491 -2.656 1.00 76.69 101 GLY A C 1
ATOM 795 O O . GLY A 1 101 ? 7.647 15.333 -3.078 1.00 76.69 101 GLY A O 1
ATOM 796 N N . TRP A 1 102 ? 9.200 14.972 -1.502 1.00 79.06 102 TRP A N 1
ATOM 797 C CA . TRP A 1 102 ? 8.439 14.008 -0.715 1.00 79.06 102 TRP A CA 1
ATOM 798 C C . TRP A 1 102 ? 7.815 14.662 0.512 1.00 79.06 102 TRP A C 1
ATOM 800 O O . TRP A 1 102 ? 8.418 15.520 1.156 1.00 79.06 102 TRP A O 1
ATOM 810 N N . ALA A 1 103 ? 6.616 14.215 0.886 1.00 81.44 103 ALA A N 1
ATOM 811 C CA . ALA A 1 103 ? 6.062 14.551 2.192 1.00 81.44 103 ALA A CA 1
ATOM 812 C C . ALA A 1 103 ? 6.986 14.013 3.292 1.00 81.44 103 ALA A C 1
ATOM 814 O O . ALA A 1 103 ? 7.391 12.845 3.255 1.00 81.44 103 ALA A O 1
ATOM 815 N N . GLN A 1 104 ? 7.293 14.844 4.288 1.00 85.50 104 GLN A N 1
ATOM 816 C CA . GLN A 1 104 ? 8.089 14.397 5.420 1.00 85.50 104 GLN A CA 1
ATOM 817 C C . GLN A 1 104 ? 7.337 13.286 6.164 1.00 85.50 104 GLN A C 1
ATOM 819 O O . GLN A 1 104 ? 6.219 13.462 6.653 1.00 85.50 104 GLN A O 1
ATOM 824 N N . TRP A 1 105 ? 7.939 12.098 6.207 1.00 79.88 105 TRP A N 1
ATOM 825 C CA . TRP A 1 105 ? 7.281 10.920 6.768 1.00 79.88 105 TRP A CA 1
ATOM 826 C C . TRP A 1 105 ? 7.592 10.718 8.253 1.00 79.88 105 TRP A C 1
ATOM 828 O O . TRP A 1 105 ? 6.717 10.260 8.992 1.00 79.88 105 TRP A O 1
ATOM 838 N N . THR A 1 106 ? 8.813 11.038 8.685 1.00 81.19 106 THR A N 1
ATOM 839 C CA . THR A 1 106 ? 9.338 10.821 10.043 1.00 81.19 106 THR A CA 1
ATOM 840 C C . THR A 1 106 ? 9.846 12.120 10.662 1.00 81.19 106 THR A C 1
ATOM 842 O O . THR A 1 106 ? 10.216 13.057 9.954 1.00 81.19 106 THR A O 1
ATOM 845 N N . GLY A 1 107 ? 9.896 12.159 11.988 1.00 84.88 107 GLY A N 1
ATOM 846 C CA . GLY A 1 107 ? 10.404 13.281 12.765 1.00 84.88 107 GLY A CA 1
ATOM 847 C C . GLY A 1 107 ? 9.957 13.172 14.219 1.00 84.88 107 GLY A C 1
ATOM 848 O O . GLY A 1 107 ? 9.077 12.369 14.533 1.00 84.88 107 GLY A O 1
ATOM 849 N N . ASP A 1 108 ? 10.544 14.007 15.070 1.00 89.44 108 ASP A N 1
ATOM 850 C CA . ASP A 1 108 ? 10.307 13.999 16.521 1.00 89.44 108 ASP A CA 1
ATOM 851 C C . ASP A 1 108 ? 9.344 15.107 16.975 1.00 89.44 108 ASP A C 1
ATOM 853 O O . ASP A 1 108 ? 9.209 15.380 18.166 1.00 89.44 108 ASP A O 1
ATOM 857 N N . LEU A 1 109 ? 8.666 15.756 16.023 1.00 92.81 109 LEU A N 1
ATOM 858 C CA . LEU A 1 109 ? 7.681 16.788 16.323 1.00 92.81 109 LEU A CA 1
ATOM 859 C C . LEU A 1 109 ? 6.433 16.176 16.964 1.00 92.81 109 LEU A C 1
ATOM 861 O O . LEU A 1 109 ? 5.939 15.121 16.553 1.00 92.81 109 LEU A O 1
ATOM 865 N N . GLU A 1 110 ? 5.903 16.889 17.950 1.00 95.81 110 GLU A N 1
ATOM 866 C CA . GLU A 1 110 ? 4.689 16.534 18.668 1.00 95.81 110 GLU A CA 1
ATOM 867 C C . GLU A 1 110 ? 3.784 17.762 18.776 1.00 95.81 110 GLU A C 1
ATOM 869 O O . GLU A 1 110 ? 4.241 18.850 19.124 1.00 95.81 110 GLU A O 1
ATOM 874 N N . VAL A 1 111 ? 2.498 17.586 18.475 1.00 96.56 111 VAL A N 1
ATOM 875 C CA . VAL A 1 111 ? 1.484 18.638 18.606 1.00 96.56 111 VAL A CA 1
ATOM 876 C C . VAL A 1 111 ? 0.648 18.467 19.881 1.00 96.56 111 VAL A C 1
ATOM 878 O O . VAL A 1 111 ? 0.667 17.421 20.550 1.00 96.56 111 VAL A O 1
ATOM 881 N N . SER A 1 112 ? -0.105 19.514 20.228 1.00 97.50 112 SER A N 1
ATOM 882 C CA . SER A 1 112 ? -1.086 19.467 21.314 1.00 97.50 112 SER A CA 1
ATOM 883 C C . SER A 1 112 ? -2.213 18.473 21.009 1.00 97.50 112 SER A C 1
ATOM 885 O O . SER A 1 112 ? -2.434 18.080 19.863 1.00 97.50 112 SER A O 1
ATOM 887 N N . GLU A 1 113 ? -2.944 18.059 22.042 1.00 97.19 113 GLU A N 1
ATOM 888 C CA . GLU A 1 113 ? -4.095 17.161 21.896 1.00 97.19 113 GLU A CA 1
ATOM 889 C C . GLU A 1 113 ? -5.200 17.774 21.023 1.00 97.19 113 GLU A C 1
ATOM 891 O O . GLU A 1 113 ? -5.683 17.127 20.098 1.00 97.19 113 GLU A O 1
ATOM 896 N N . THR A 1 114 ? -5.521 19.054 21.235 1.00 97.81 114 THR A N 1
ATOM 897 C CA . THR A 1 114 ? -6.491 19.797 20.415 1.00 97.81 114 THR A CA 1
ATOM 898 C C . THR A 1 114 ? -6.103 19.811 18.938 1.00 97.81 114 THR A C 1
ATOM 900 O O . THR A 1 114 ? -6.947 19.620 18.062 1.00 97.81 114 THR A O 1
ATOM 903 N N . GLU A 1 115 ? -4.818 20.007 18.649 1.00 97.56 115 GLU A N 1
ATOM 904 C CA . GLU A 1 115 ? -4.325 20.028 17.276 1.00 97.56 115 GLU A CA 1
ATOM 905 C C . GLU A 1 115 ? -4.347 18.627 16.648 1.00 97.56 115 GLU A C 1
ATOM 907 O O . GLU A 1 115 ? -4.812 18.456 15.521 1.00 97.56 115 GLU A O 1
ATOM 912 N N . ALA A 1 116 ? -3.961 17.596 17.404 1.00 97.50 116 ALA A N 1
ATOM 913 C CA . ALA A 1 116 ? -4.083 16.209 16.965 1.00 97.50 116 ALA A CA 1
ATOM 914 C C . ALA A 1 116 ? -5.540 15.816 16.675 1.00 97.50 116 ALA A C 1
ATOM 916 O O . ALA A 1 116 ? -5.797 15.112 15.698 1.00 97.50 116 ALA A O 1
ATOM 917 N N . GLN A 1 117 ? -6.492 16.304 17.472 1.00 97.81 117 GLN A N 1
ATOM 918 C CA . GLN A 1 117 ? -7.924 16.109 17.253 1.00 97.81 117 GLN A CA 1
ATOM 919 C C . GLN A 1 117 ? -8.391 16.754 15.942 1.00 97.81 117 GLN A C 1
ATOM 921 O O . GLN A 1 117 ? -9.071 16.111 15.136 1.00 97.81 117 GLN A O 1
ATOM 926 N N . ARG A 1 118 ? -7.965 17.992 15.670 1.00 97.06 118 ARG A N 1
ATOM 927 C CA . ARG A 1 118 ? -8.246 18.696 14.407 1.00 97.06 118 ARG A CA 1
ATOM 928 C C . ARG A 1 118 ? -7.671 17.947 13.198 1.00 97.06 118 ARG A C 1
ATOM 930 O O . ARG A 1 118 ? -8.359 17.749 12.189 1.00 97.06 118 ARG A O 1
ATOM 937 N N . MET A 1 119 ? -6.423 17.489 13.307 1.00 95.94 119 MET A N 1
ATOM 938 C CA . MET A 1 119 ? -5.764 16.659 12.294 1.00 95.94 119 MET A CA 1
ATOM 939 C C . MET A 1 119 ? -6.523 15.344 12.085 1.00 95.94 119 MET A C 1
ATOM 941 O O . MET A 1 119 ? -6.765 14.946 10.950 1.00 95.94 119 MET A O 1
ATOM 945 N N . TYR A 1 120 ? -6.946 14.673 13.156 1.00 95.75 120 TYR A N 1
ATOM 946 C CA . TYR A 1 120 ? -7.669 13.403 13.090 1.00 95.75 120 TYR A CA 1
ATOM 947 C C . TYR A 1 120 ? -9.004 13.521 12.342 1.00 95.75 120 TYR A C 1
ATOM 949 O O . TYR A 1 120 ? -9.277 12.729 11.437 1.00 95.75 120 TYR A O 1
ATOM 957 N N . GLN A 1 121 ? -9.803 14.546 12.648 1.00 94.50 121 GLN A N 1
ATOM 958 C CA . GLN A 1 121 ? -11.111 14.785 12.018 1.00 94.50 121 GLN A CA 1
ATOM 959 C C . GLN A 1 121 ? -11.009 15.056 10.507 1.00 94.50 121 GLN A C 1
ATOM 961 O O . GLN A 1 121 ? -11.874 14.654 9.717 1.00 94.50 121 GLN A O 1
ATOM 966 N N . SER A 1 122 ? -9.925 15.708 10.086 1.00 93.81 122 SER A N 1
ATOM 967 C CA . SER A 1 122 ? -9.645 16.030 8.683 1.00 93.81 122 SER A CA 1
ATOM 968 C C . SER A 1 122 ? -8.774 14.983 7.970 1.00 93.81 122 SER A C 1
ATOM 970 O O . SER A 1 122 ? -8.578 15.072 6.759 1.00 93.81 122 SER A O 1
ATOM 972 N N . CYS A 1 123 ? -8.301 13.951 8.677 1.00 93.62 123 CYS A N 1
ATOM 973 C CA . CYS A 1 123 ? -7.306 13.005 8.176 1.00 93.62 123 CYS A CA 1
ATOM 974 C C . CYS A 1 123 ? -7.809 12.170 6.991 1.00 93.62 123 CYS A C 1
ATOM 976 O O . CYS A 1 123 ? -8.699 11.324 7.123 1.00 93.62 123 CYS A O 1
ATOM 978 N N . TRP A 1 124 ? -7.157 12.333 5.836 1.00 90.38 124 TRP A N 1
ATOM 979 C CA . TRP A 1 124 ? -7.430 11.534 4.640 1.00 90.38 124 TRP A CA 1
ATOM 980 C C . TRP A 1 124 ? -7.124 10.044 4.858 1.00 90.38 124 TRP A C 1
ATOM 982 O O . TRP A 1 124 ? -7.924 9.185 4.491 1.00 90.38 124 TRP A O 1
ATOM 992 N N . TYR A 1 125 ? -6.005 9.715 5.518 1.00 88.19 125 TYR A N 1
ATOM 993 C CA . TYR A 1 125 ? -5.617 8.318 5.755 1.00 88.19 125 TYR A CA 1
ATOM 994 C C . TYR A 1 125 ? -6.657 7.557 6.574 1.00 88.19 125 TYR A C 1
ATOM 996 O O . TYR A 1 125 ? -6.932 6.405 6.264 1.00 88.19 125 TYR A O 1
ATOM 1004 N N . ARG A 1 126 ? -7.268 8.196 7.576 1.00 89.38 126 ARG A N 1
ATOM 1005 C CA . ARG A 1 126 ? -8.342 7.586 8.370 1.00 89.38 126 ARG A CA 1
ATOM 1006 C C . ARG A 1 126 ? -9.542 7.211 7.500 1.00 89.38 126 ARG A C 1
ATOM 1008 O O . ARG A 1 126 ? -10.122 6.146 7.661 1.00 89.38 126 ARG A O 1
ATOM 1015 N N . LYS A 1 127 ? -9.911 8.094 6.571 1.00 87.25 127 LYS A N 1
ATOM 1016 C CA . LYS A 1 127 ? -11.094 7.928 5.715 1.00 87.25 127 LYS A CA 1
ATOM 1017 C C . LYS A 1 127 ? -10.886 6.910 4.592 1.00 87.25 127 LYS A C 1
ATOM 1019 O O . LYS A 1 127 ? -11.859 6.346 4.106 1.00 87.25 127 LYS A O 1
ATOM 1024 N N . HIS A 1 128 ? -9.640 6.681 4.171 1.00 87.06 128 HIS A N 1
ATOM 1025 C CA . HIS A 1 128 ? -9.351 5.944 2.935 1.00 87.06 128 HIS A CA 1
ATOM 1026 C C . HIS A 1 128 ? -8.282 4.848 3.059 1.00 87.06 128 HIS A C 1
ATOM 1028 O O . HIS A 1 128 ? -7.964 4.197 2.065 1.00 87.06 128 HIS A O 1
ATOM 1034 N N . CYS A 1 129 ? -7.675 4.652 4.231 1.00 87.88 129 CYS A N 1
ATOM 1035 C CA . CYS A 1 129 ? -6.503 3.787 4.395 1.00 87.88 129 CYS A CA 1
ATOM 1036 C C . CYS A 1 129 ? -6.562 2.947 5.681 1.00 87.88 129 CYS A C 1
ATOM 1038 O O . CYS A 1 129 ? -5.587 2.866 6.436 1.00 87.88 129 CYS A O 1
ATOM 1040 N N . VAL A 1 130 ? -7.700 2.280 5.894 1.00 92.00 130 VAL A N 1
ATOM 1041 C CA . VAL A 1 130 ? -7.815 1.198 6.880 1.00 92.00 130 VAL A CA 1
ATOM 1042 C C . VAL A 1 130 ? -6.831 0.091 6.511 1.00 92.00 130 VAL A C 1
ATOM 1044 O O . VAL A 1 130 ? -6.720 -0.293 5.347 1.00 92.00 130 VAL A O 1
ATOM 1047 N N . THR A 1 131 ? -6.072 -0.388 7.492 1.00 93.12 131 THR A N 1
ATOM 1048 C CA . THR A 1 131 ? -4.967 -1.329 7.272 1.00 93.12 131 THR A CA 1
ATOM 1049 C C . THR A 1 131 ? -5.161 -2.584 8.106 1.00 93.12 131 THR A C 1
ATOM 1051 O O . THR A 1 131 ? -5.443 -2.491 9.295 1.00 93.12 131 THR A O 1
ATOM 1054 N N . LEU A 1 132 ? -4.983 -3.751 7.489 1.00 92.38 132 LEU A N 1
ATOM 1055 C CA . LEU A 1 132 ? -4.949 -5.044 8.167 1.00 92.38 132 LEU A CA 1
ATOM 1056 C C . LEU A 1 132 ? -3.500 -5.536 8.215 1.00 92.38 132 LEU A C 1
ATOM 1058 O O . LEU A 1 132 ? -2.911 -5.827 7.178 1.00 92.38 132 LEU A O 1
ATOM 1062 N N . GLU A 1 133 ? -2.923 -5.641 9.408 1.00 91.56 133 GLU A N 1
ATOM 1063 C CA . GLU A 1 133 ? -1.534 -6.071 9.590 1.00 91.56 133 GLU A CA 1
ATOM 1064 C C . GLU A 1 133 ? -1.365 -6.765 10.947 1.00 91.56 133 GLU A C 1
ATOM 1066 O O . GLU A 1 133 ? -2.035 -6.408 11.910 1.00 91.56 133 GLU A O 1
ATOM 1071 N N . ARG A 1 134 ? -0.509 -7.795 11.041 1.00 91.69 134 ARG A N 1
ATOM 1072 C CA . ARG A 1 134 ? -0.233 -8.520 12.305 1.00 91.69 134 ARG A CA 1
ATOM 1073 C C . ARG A 1 134 ? -1.504 -8.953 13.073 1.00 91.69 134 ARG A C 1
ATOM 1075 O O . ARG A 1 134 ? -1.546 -8.908 14.299 1.00 91.69 134 ARG A O 1
ATOM 1082 N N . ARG A 1 135 ? -2.540 -9.404 12.344 1.00 94.06 135 ARG A N 1
ATOM 1083 C CA . ARG A 1 135 ? -3.873 -9.782 12.877 1.00 94.06 135 ARG A CA 1
ATOM 1084 C C . ARG A 1 135 ? -4.593 -8.639 13.606 1.00 94.06 135 ARG A C 1
ATOM 1086 O O . ARG A 1 135 ? -5.343 -8.875 14.551 1.00 94.06 135 ARG A O 1
ATOM 1093 N N . ARG A 1 136 ? -4.359 -7.400 13.183 1.00 96.69 136 ARG A N 1
ATOM 1094 C CA . ARG A 1 136 ? -4.997 -6.200 13.719 1.00 96.69 136 ARG A CA 1
ATOM 1095 C C . ARG A 1 136 ? -5.539 -5.334 12.598 1.00 96.69 136 ARG A C 1
ATOM 1097 O O . ARG A 1 136 ? -4.914 -5.229 11.543 1.00 96.69 136 ARG A O 1
ATOM 1104 N N . ILE A 1 137 ? -6.676 -4.698 12.850 1.00 96.38 137 ILE A N 1
ATOM 1105 C CA . ILE A 1 137 ? -7.183 -3.610 12.020 1.00 96.38 137 ILE A CA 1
ATOM 1106 C C . ILE A 1 137 ? -6.716 -2.289 12.617 1.00 96.38 137 ILE A C 1
ATOM 1108 O O . ILE A 1 137 ? -6.840 -2.054 13.816 1.00 96.38 137 ILE A O 1
ATOM 1112 N N . PHE A 1 138 ? -6.197 -1.425 11.756 1.00 96.38 138 PHE A N 1
ATOM 1113 C CA . PHE A 1 138 ? -5.739 -0.085 12.079 1.00 96.38 138 PHE A CA 1
ATOM 1114 C C . PHE A 1 138 ? -6.543 0.943 11.291 1.00 96.38 138 PHE A C 1
ATOM 1116 O O . PHE A 1 138 ? -6.716 0.794 10.079 1.00 96.38 138 PHE A O 1
ATOM 1123 N N . VAL A 1 139 ? -6.976 2.021 11.950 1.00 94.81 139 VAL A N 1
ATOM 1124 C CA . VAL A 1 139 ? -7.679 3.137 11.283 1.00 94.81 139 VAL A CA 1
ATOM 1125 C C . VAL A 1 139 ? -6.817 3.856 10.247 1.00 94.81 139 VAL A C 1
ATOM 1127 O O . VAL A 1 139 ? -7.348 4.490 9.344 1.00 94.81 139 VAL A O 1
ATOM 1130 N N . CYS A 1 140 ? -5.488 3.778 10.353 1.00 92.69 140 CYS A N 1
ATOM 1131 C CA . CYS A 1 140 ? -4.587 4.310 9.339 1.00 92.69 140 CYS A CA 1
ATOM 1132 C C . CYS A 1 140 ? -3.335 3.441 9.174 1.00 92.69 140 CYS A C 1
ATOM 1134 O O . CYS A 1 140 ? -2.861 2.814 10.121 1.00 92.69 140 CYS A O 1
ATOM 1136 N N . SER A 1 141 ? -2.737 3.480 7.984 1.00 89.81 141 SER A N 1
ATOM 1137 C CA . SER A 1 141 ? -1.510 2.735 7.658 1.00 89.81 141 SER A CA 1
ATOM 1138 C C . SER A 1 141 ? -0.243 3.210 8.374 1.00 89.81 141 SER A C 1
ATOM 1140 O O . SER A 1 141 ? 0.805 2.579 8.244 1.00 89.81 141 SER A O 1
ATOM 1142 N N . ARG A 1 142 ? -0.293 4.328 9.110 1.00 89.12 142 ARG A N 1
ATOM 1143 C CA . ARG A 1 142 ? 0.879 4.882 9.807 1.00 89.12 142 ARG A CA 1
ATOM 1144 C C . ARG A 1 142 ? 1.125 4.237 11.165 1.00 89.12 142 ARG A C 1
ATOM 1146 O O . ARG A 1 142 ? 2.281 4.008 11.502 1.00 89.12 142 ARG A O 1
ATOM 1153 N N . ILE A 1 143 ? 0.062 3.915 11.898 1.00 92.56 143 ILE A N 1
ATOM 1154 C CA . ILE A 1 143 ? 0.128 3.269 13.217 1.00 92.56 143 ILE A CA 1
ATOM 1155 C C . ILE A 1 143 ? 0.968 1.978 13.172 1.00 92.56 143 ILE A C 1
ATOM 1157 O O . ILE A 1 143 ? 1.962 1.900 13.898 1.00 92.56 143 ILE A O 1
ATOM 1161 N N . PRO A 1 144 ? 0.690 1.004 12.276 1.00 92.12 144 PRO A N 1
ATOM 1162 C CA . PRO A 1 144 ? 1.484 -0.220 12.240 1.00 92.12 144 PRO A CA 1
ATOM 1163 C C . PRO A 1 144 ? 2.932 0.021 11.796 1.00 92.12 144 PRO A C 1
ATOM 1165 O O . PRO A 1 144 ? 3.840 -0.652 12.281 1.00 92.12 144 PRO A O 1
ATOM 1168 N N . LYS A 1 145 ? 3.189 1.006 10.927 1.00 88.06 145 LYS A N 1
ATOM 1169 C CA . LYS A 1 145 ? 4.553 1.371 10.501 1.00 88.06 145 LYS A CA 1
ATOM 1170 C C . LYS A 1 145 ? 5.380 2.006 11.619 1.00 88.06 145 LYS A C 1
ATOM 1172 O O . LYS A 1 145 ? 6.601 1.922 11.584 1.00 88.06 145 LYS A O 1
ATOM 1177 N N . ALA A 1 146 ? 4.724 2.631 12.593 1.00 88.81 146 ALA A N 1
ATOM 1178 C CA . ALA A 1 146 ? 5.350 3.164 13.798 1.00 88.81 146 ALA A CA 1
ATOM 1179 C C . ALA A 1 146 ? 5.456 2.122 14.930 1.00 88.81 146 ALA A C 1
ATOM 1181 O O . ALA A 1 146 ? 5.828 2.486 16.042 1.00 88.81 146 ALA A O 1
ATOM 1182 N N . ALA A 1 147 ? 5.118 0.851 14.661 1.00 91.06 147 ALA A N 1
ATOM 1183 C CA . ALA A 1 147 ? 5.095 -0.242 15.636 1.00 91.06 147 ALA A CA 1
ATOM 1184 C C . ALA A 1 147 ? 4.196 0.028 16.864 1.00 91.06 147 ALA A C 1
ATOM 1186 O O . ALA A 1 147 ? 4.462 -0.457 17.962 1.00 91.06 147 ALA A O 1
ATOM 1187 N N . ARG A 1 148 ? 3.112 0.789 16.673 1.00 92.88 148 ARG A N 1
ATOM 1188 C CA . ARG A 1 148 ? 2.113 1.133 17.701 1.00 92.88 148 ARG A CA 1
ATOM 1189 C C . ARG A 1 148 ? 0.954 0.138 17.682 1.00 92.88 148 ARG A C 1
ATOM 1191 O O . ARG A 1 148 ? -0.194 0.474 17.405 1.00 92.88 148 ARG A O 1
ATOM 1198 N N . ASP A 1 149 ? 1.284 -1.136 17.871 1.00 94.00 149 ASP A N 1
ATOM 1199 C CA . ASP A 1 149 ? 0.327 -2.241 17.728 1.00 94.00 149 ASP A CA 1
ATOM 1200 C C . ASP A 1 149 ? -0.807 -2.200 18.765 1.00 94.00 149 ASP A C 1
ATOM 1202 O O . ASP A 1 149 ? -1.884 -2.753 18.532 1.00 94.00 149 ASP A O 1
ATOM 1206 N N . ASP A 1 150 ? -0.570 -1.542 19.896 1.00 95.38 150 ASP A N 1
ATOM 1207 C CA . ASP A 1 150 ? -1.528 -1.285 20.968 1.00 95.38 150 ASP A CA 1
ATOM 1208 C C . ASP A 1 150 ? -2.678 -0.360 20.543 1.00 95.38 150 ASP A C 1
ATOM 1210 O O . ASP A 1 150 ? -3.784 -0.492 21.059 1.00 95.38 150 ASP A O 1
ATOM 1214 N N . GLU A 1 151 ? -2.466 0.492 19.538 1.00 96.00 151 GLU A N 1
ATOM 1215 C CA . GLU A 1 151 ? -3.501 1.371 18.975 1.00 96.00 151 GLU A CA 1
ATOM 1216 C C . GLU A 1 151 ? -4.346 0.685 17.876 1.00 96.00 151 GLU A C 1
ATOM 1218 O O . GLU A 1 151 ? -5.242 1.303 17.296 1.00 96.00 151 GLU A O 1
ATOM 1223 N N . GLY A 1 152 ? -4.066 -0.585 17.556 1.00 96.75 152 GLY A N 1
ATOM 1224 C CA . GLY A 1 152 ? -4.814 -1.397 16.589 1.00 96.75 152 GLY A CA 1
ATOM 1225 C C . GLY A 1 152 ? -5.815 -2.347 17.241 1.00 96.75 152 GLY A C 1
ATOM 1226 O O . GLY A 1 152 ? -5.500 -3.010 18.232 1.00 96.75 152 GLY A O 1
ATOM 1227 N N . LEU A 1 153 ? -6.989 -2.520 16.631 1.00 97.38 153 LEU A N 1
ATOM 1228 C CA . LEU A 1 153 ? -7.971 -3.510 17.074 1.00 97.38 153 LEU A CA 1
ATOM 1229 C C . LEU A 1 153 ? -7.490 -4.923 16.728 1.00 97.38 153 LEU A C 1
ATOM 1231 O O . LEU A 1 153 ? -7.367 -5.270 15.553 1.00 97.38 153 LEU A O 1
ATOM 1235 N N . ARG A 1 154 ? -7.238 -5.755 17.743 1.00 96.88 154 ARG A N 1
ATOM 1236 C CA . ARG A 1 154 ? -6.911 -7.179 17.562 1.00 96.88 154 ARG A CA 1
ATOM 1237 C C . ARG A 1 154 ? -8.093 -7.927 16.959 1.00 96.88 154 ARG A C 1
ATOM 1239 O O . ARG A 1 154 ? -9.215 -7.747 17.409 1.00 96.88 154 ARG A O 1
ATOM 1246 N N . LEU A 1 155 ? -7.803 -8.771 15.971 1.00 95.56 155 LEU A N 1
ATOM 1247 C CA . LEU A 1 155 ? -8.754 -9.712 15.400 1.00 95.56 155 LEU A CA 1
ATOM 1248 C C . LEU A 1 155 ? -8.509 -11.109 15.969 1.00 95.56 155 LEU A C 1
ATOM 1250 O O . LEU A 1 155 ? -7.445 -11.706 15.781 1.00 95.56 155 LEU A O 1
ATOM 1254 N N . ASP A 1 156 ? -9.521 -11.634 16.637 1.00 95.56 156 ASP A N 1
ATOM 1255 C CA . ASP A 1 156 ? -9.629 -13.016 17.086 1.00 95.56 156 ASP A CA 1
ATOM 1256 C C . ASP A 1 156 ? -11.087 -13.489 16.982 1.00 95.56 156 ASP A C 1
ATOM 1258 O O . ASP A 1 156 ? -11.964 -12.759 16.520 1.00 95.56 156 ASP A O 1
ATOM 1262 N N . SER A 1 157 ? -11.356 -14.730 17.389 1.00 94.06 157 SER A N 1
ATOM 1263 C CA . SER A 1 157 ? -12.691 -15.330 17.305 1.00 94.06 157 SER A CA 1
ATOM 1264 C C . SER A 1 157 ? -13.754 -14.623 18.154 1.00 94.06 157 SER A C 1
ATOM 1266 O O . SER A 1 157 ? -14.937 -14.871 17.950 1.00 94.06 157 SER A O 1
ATOM 1268 N N . GLY A 1 158 ? -13.357 -13.783 19.116 1.00 95.25 158 GLY A N 1
ATOM 1269 C CA . GLY A 1 158 ? -14.269 -12.998 19.949 1.00 95.25 158 GLY A CA 1
ATOM 1270 C C . GLY A 1 158 ? -14.530 -11.590 19.412 1.00 95.25 158 GLY A C 1
ATOM 1271 O O . GLY A 1 158 ? -15.351 -10.869 19.975 1.00 95.25 158 GLY A O 1
ATOM 1272 N N . THR A 1 159 ? -13.846 -11.180 18.342 1.00 96.38 159 THR A N 1
ATOM 1273 C CA . THR A 1 159 ? -13.985 -9.834 17.780 1.00 96.38 159 THR A CA 1
ATOM 1274 C C . THR A 1 159 ? -15.312 -9.689 17.041 1.00 96.38 159 THR A C 1
ATOM 1276 O O . THR A 1 159 ? -15.608 -10.422 16.101 1.00 96.38 159 THR A O 1
ATOM 1279 N N . THR A 1 160 ? -16.109 -8.705 17.446 1.00 96.81 160 THR A N 1
ATOM 1280 C CA . THR A 1 160 ? -17.444 -8.449 16.892 1.00 96.81 160 THR A CA 1
ATOM 1281 C C . THR A 1 160 ? -17.432 -7.324 15.857 1.00 96.81 160 THR A C 1
ATOM 1283 O O . THR A 1 160 ? -16.600 -6.414 15.897 1.00 96.81 160 THR A O 1
ATOM 1286 N N . LEU A 1 161 ? -18.425 -7.323 14.961 1.00 95.19 161 LEU A N 1
ATOM 1287 C CA . LEU A 1 161 ? -18.642 -6.212 14.027 1.00 95.19 161 LEU A CA 1
ATOM 1288 C C . LEU A 1 161 ? -18.898 -4.881 14.749 1.00 95.19 161 LEU A C 1
ATOM 1290 O O . LEU A 1 161 ? -18.474 -3.838 14.263 1.00 95.19 161 LEU A O 1
ATOM 1294 N N . ALA A 1 162 ? -19.543 -4.910 15.919 1.00 97.19 162 ALA A N 1
ATOM 1295 C CA . ALA A 1 162 ? -19.779 -3.714 16.724 1.00 97.19 162 ALA A CA 1
ATOM 1296 C C . ALA A 1 162 ? -18.465 -3.103 17.237 1.00 97.19 162 ALA A C 1
ATOM 1298 O O . ALA A 1 162 ? -18.274 -1.894 17.134 1.00 97.19 162 ALA A O 1
ATOM 1299 N N . GLN A 1 163 ? -17.528 -3.929 17.718 1.00 97.19 163 GLN A N 1
ATOM 1300 C CA . GLN A 1 163 ? -16.192 -3.466 18.117 1.00 97.19 163 GLN A CA 1
ATOM 1301 C C . GLN A 1 163 ? -15.415 -2.900 16.928 1.00 97.19 163 GLN A C 1
ATOM 1303 O O . GLN A 1 163 ? -14.792 -1.846 17.048 1.00 97.19 163 GLN A O 1
ATOM 1308 N N . LEU A 1 164 ? -15.488 -3.563 15.770 1.00 95.62 164 LEU A N 1
ATOM 1309 C CA . LEU A 1 164 ? -14.863 -3.072 14.546 1.00 95.62 164 LEU A CA 1
ATOM 1310 C C . LEU A 1 164 ? -15.431 -1.711 14.123 1.00 95.62 164 LEU A C 1
ATOM 1312 O O . LEU A 1 164 ? -14.670 -0.785 13.846 1.00 95.62 164 LEU A O 1
ATOM 1316 N N . ALA A 1 165 ? -16.757 -1.576 14.107 1.00 95.44 165 ALA A N 1
ATOM 1317 C CA . ALA A 1 165 ? -17.429 -0.333 13.757 1.00 95.44 165 ALA A CA 1
ATOM 1318 C C . ALA A 1 165 ? -17.096 0.790 14.748 1.00 95.44 165 ALA A C 1
ATOM 1320 O O . ALA A 1 165 ? -16.789 1.897 14.311 1.00 95.44 165 ALA A O 1
ATOM 1321 N N . ALA A 1 166 ? -17.100 0.508 16.053 1.00 96.06 166 ALA A N 1
ATOM 1322 C CA . ALA A 1 166 ? -16.732 1.477 17.082 1.00 96.06 166 ALA A CA 1
ATOM 1323 C C . ALA A 1 166 ? -15.278 1.947 16.925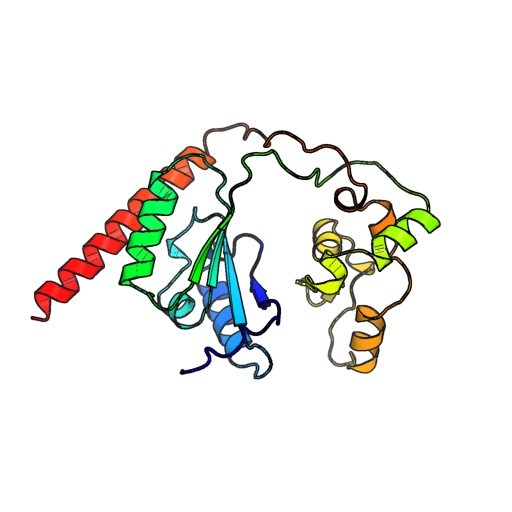 1.00 96.06 166 ALA A C 1
ATOM 1325 O O . ALA A 1 166 ? -15.012 3.144 16.977 1.00 96.06 166 ALA A O 1
ATOM 1326 N N . TYR A 1 167 ? -14.347 1.026 16.659 1.00 96.12 167 TYR A N 1
ATOM 1327 C CA . TYR A 1 167 ? -12.940 1.358 16.440 1.00 96.12 167 TYR A CA 1
ATOM 1328 C C . TYR A 1 167 ? -12.731 2.220 15.186 1.00 96.12 167 TYR A C 1
ATOM 1330 O O . TYR A 1 167 ? -12.079 3.260 15.247 1.00 96.12 167 TYR A O 1
ATOM 1338 N N . LEU A 1 168 ? -13.309 1.819 14.047 1.00 94.56 168 LEU A N 1
ATOM 1339 C CA . LEU A 1 168 ? -13.130 2.531 12.776 1.00 94.56 168 LEU A CA 1
ATOM 1340 C C . LEU A 1 168 ? -13.806 3.906 12.748 1.00 94.56 168 LEU A C 1
ATOM 1342 O O . LEU A 1 168 ? -13.327 4.811 12.064 1.00 94.56 168 LEU A O 1
ATOM 1346 N N . ASN A 1 169 ? -14.902 4.065 13.491 1.00 93.25 169 ASN A N 1
ATOM 1347 C CA . ASN A 1 169 ? -15.691 5.294 13.522 1.00 93.25 169 ASN A CA 1
ATOM 1348 C C . ASN A 1 169 ? -15.481 6.126 14.792 1.00 93.25 169 ASN A C 1
ATOM 1350 O O . ASN A 1 169 ? -16.206 7.101 14.983 1.00 93.25 169 ASN A O 1
ATOM 1354 N N . GLY A 1 170 ? -14.493 5.784 15.627 1.00 94.00 170 GLY A N 1
ATOM 1355 C CA . GLY A 1 170 ? -14.150 6.546 16.828 1.00 94.00 170 GLY A CA 1
ATOM 1356 C C . GLY A 1 170 ? -13.997 8.041 16.532 1.00 94.00 170 GLY A C 1
ATOM 1357 O O . GLY A 1 170 ? -13.498 8.426 15.467 1.00 94.00 170 GLY A O 1
ATOM 1358 N N . ALA A 1 171 ? -14.492 8.880 17.443 1.00 94.12 171 ALA A N 1
ATOM 1359 C CA . ALA A 1 171 ? -14.490 10.334 17.277 1.00 94.12 171 ALA A CA 1
ATOM 1360 C C . ALA A 1 171 ? -13.153 10.969 17.686 1.00 94.12 171 ALA A C 1
ATOM 1362 O O . ALA A 1 171 ? -12.783 12.015 17.147 1.00 94.12 171 ALA A O 1
ATOM 1363 N N . ASP A 1 172 ? -12.429 10.317 18.592 1.00 96.44 172 ASP A N 1
ATOM 1364 C CA . ASP A 1 172 ? -11.250 10.876 19.239 1.00 96.44 172 ASP A CA 1
ATOM 1365 C C . ASP A 1 172 ? -9.957 10.472 18.530 1.00 96.44 172 ASP A C 1
ATOM 1367 O O . ASP A 1 172 ? -9.810 9.365 17.998 1.00 96.44 172 ASP A O 1
ATOM 1371 N N . ALA A 1 173 ? -9.002 11.397 18.531 1.00 96.94 173 ALA A N 1
ATOM 1372 C CA . ALA A 1 173 ? -7.663 11.162 18.040 1.00 96.94 173 ALA A CA 1
ATOM 1373 C C . ALA A 1 173 ? -6.960 10.086 18.866 1.00 96.94 173 ALA A C 1
ATOM 1375 O O . ALA A 1 173 ? -7.006 10.066 20.094 1.00 96.94 173 ALA A O 1
ATOM 1376 N N . LEU A 1 174 ? -6.239 9.216 18.167 1.00 96.00 174 LEU A N 1
ATOM 1377 C CA . LEU A 1 174 ? -5.375 8.238 18.811 1.00 96.00 174 LEU A CA 1
ATOM 1378 C C . LEU A 1 174 ? -4.050 8.896 19.239 1.00 96.00 174 LEU A C 1
ATOM 1380 O O . LEU A 1 174 ? -3.633 9.879 18.615 1.00 96.00 174 LEU A O 1
ATOM 1384 N N . PRO A 1 175 ? -3.333 8.355 20.242 1.00 95.44 175 PRO A N 1
ATOM 1385 C CA . PRO A 1 175 ? -2.036 8.886 20.670 1.00 95.44 175 PRO A CA 1
ATOM 1386 C C . PRO A 1 175 ? -1.043 9.112 19.517 1.00 95.44 175 PRO A C 1
ATOM 1388 O O . PRO A 1 175 ? -0.378 10.151 19.464 1.00 95.44 175 PRO A O 1
ATOM 1391 N N . SER A 1 176 ? -0.998 8.204 18.534 1.00 94.56 176 SER A N 1
ATOM 1392 C CA . SER A 1 176 ? -0.159 8.333 17.335 1.00 94.56 176 SER A CA 1
ATOM 1393 C C . SER A 1 176 ? -0.457 9.579 16.491 1.00 94.56 176 SER A C 1
ATOM 1395 O O . SER A 1 176 ? 0.415 10.050 15.755 1.00 94.56 176 SER A O 1
ATOM 1397 N N . CYS A 1 177 ? -1.661 10.151 16.579 1.00 95.56 177 CYS A N 1
ATOM 1398 C CA . CYS A 1 177 ? -2.034 11.344 15.820 1.00 95.56 177 CYS A CA 1
ATOM 1399 C C . CYS A 1 177 ? -1.219 12.575 16.231 1.00 95.56 177 CYS A C 1
ATOM 1401 O O . CYS A 1 177 ? -0.914 13.400 15.371 1.00 95.56 177 CYS A O 1
ATOM 1403 N N . ARG A 1 178 ? -0.769 12.652 17.492 1.00 95.69 178 ARG A N 1
ATOM 1404 C CA . ARG A 1 178 ? 0.055 13.764 18.001 1.00 95.69 178 ARG A CA 1
ATOM 1405 C C . ARG A 1 178 ? 1.429 13.861 17.340 1.00 95.69 178 ARG A C 1
ATOM 1407 O O . ARG A 1 178 ? 2.040 14.921 17.362 1.00 95.69 178 ARG A O 1
ATOM 1414 N N . ARG A 1 179 ? 1.905 12.772 16.732 1.00 93.62 179 ARG A N 1
ATOM 1415 C CA . ARG A 1 179 ? 3.202 12.687 16.034 1.00 93.62 179 ARG A CA 1
ATOM 1416 C C . ARG A 1 179 ? 3.040 12.400 14.542 1.00 93.62 179 ARG A C 1
ATOM 1418 O O . ARG A 1 179 ? 3.949 11.910 13.871 1.00 93.62 179 ARG A O 1
ATOM 1425 N N . CYS A 1 180 ? 1.854 12.658 13.990 1.00 92.62 180 CYS A N 1
ATOM 1426 C CA . CYS A 1 180 ? 1.574 12.401 12.585 1.00 92.62 180 CYS A CA 1
ATOM 1427 C C . CYS A 1 180 ? 2.161 13.505 11.694 1.00 92.62 180 CYS A C 1
ATOM 1429 O O . CYS A 1 180 ? 1.440 14.389 11.242 1.00 92.62 180 CYS A O 1
ATOM 1431 N N . ILE A 1 181 ? 3.464 13.416 11.412 1.00 91.88 181 ILE A N 1
ATOM 1432 C CA . ILE A 1 181 ? 4.212 14.396 10.605 1.00 91.88 181 ILE A CA 1
ATOM 1433 C C . ILE A 1 181 ? 3.503 14.800 9.293 1.00 91.88 181 ILE A C 1
ATOM 1435 O O . ILE A 1 181 ? 3.379 15.997 9.051 1.00 91.88 181 ILE A O 1
ATOM 1439 N N . PRO A 1 182 ? 2.943 13.882 8.473 1.00 88.69 182 PRO A N 1
ATOM 1440 C CA . PRO A 1 182 ? 2.288 14.285 7.224 1.00 88.69 182 PRO A CA 1
ATOM 1441 C C . PRO A 1 182 ? 1.027 15.129 7.396 1.00 88.69 182 PRO A C 1
ATOM 1443 O O . PRO A 1 182 ? 0.570 15.723 6.430 1.00 88.69 182 PRO A O 1
ATOM 1446 N N . MET A 1 183 ? 0.423 15.132 8.584 1.00 92.00 183 MET A N 1
ATOM 1447 C CA . MET A 1 183 ? -0.762 15.937 8.876 1.00 92.00 183 MET A CA 1
ATOM 1448 C C . MET A 1 183 ? -0.399 17.312 9.462 1.00 92.00 183 MET A C 1
ATOM 1450 O O . MET A 1 183 ? -1.299 18.110 9.693 1.00 92.00 183 MET A O 1
ATOM 1454 N N . MET A 1 184 ? 0.890 17.587 9.703 1.00 92.19 184 MET A N 1
ATOM 1455 C CA . MET A 1 184 ? 1.387 18.858 10.252 1.00 92.19 184 MET A CA 1
ATOM 1456 C C . MET A 1 184 ? 1.683 19.913 9.173 1.00 92.19 184 MET A C 1
ATOM 1458 O O . MET A 1 184 ? 2.189 20.978 9.504 1.00 92.19 184 MET A O 1
ATOM 1462 N N . ASP A 1 185 ? 1.402 19.612 7.900 1.00 87.62 185 ASP A N 1
ATOM 1463 C CA . ASP A 1 185 ? 1.591 20.527 6.762 1.00 87.62 185 ASP A CA 1
ATOM 1464 C C . ASP A 1 185 ? 3.017 21.106 6.654 1.00 87.62 185 ASP A C 1
ATOM 1466 O O . ASP A 1 185 ? 3.241 22.283 6.381 1.00 87.62 185 ASP A O 1
ATOM 1470 N N . LEU A 1 186 ? 4.016 20.261 6.921 1.00 90.00 186 LEU A N 1
ATOM 1471 C CA . LEU A 1 186 ? 5.420 20.654 6.837 1.00 90.00 186 LEU A CA 1
ATOM 1472 C C . LEU A 1 186 ? 5.887 20.780 5.378 1.00 90.00 186 LEU A C 1
ATOM 1474 O O . LEU A 1 186 ? 5.378 20.068 4.503 1.00 90.00 186 LEU A O 1
ATOM 1478 N N . PRO A 1 187 ? 6.919 21.606 5.113 1.00 89.00 187 PRO A N 1
ATOM 1479 C CA . PRO A 1 187 ? 7.552 21.670 3.803 1.00 89.00 187 PRO A CA 1
ATOM 1480 C C . PRO A 1 187 ? 8.001 20.294 3.301 1.00 89.00 187 PRO A C 1
ATOM 1482 O O . PRO A 1 187 ? 8.426 19.427 4.070 1.00 89.00 187 PRO A O 1
ATOM 1485 N N . ARG A 1 188 ? 7.936 20.099 1.981 1.00 87.56 188 ARG A N 1
ATOM 1486 C CA . ARG A 1 188 ? 8.429 18.873 1.345 1.00 87.56 188 ARG A CA 1
ATOM 1487 C C . ARG A 1 188 ? 9.944 18.758 1.494 1.00 87.56 188 ARG A C 1
ATOM 1489 O O . ARG A 1 188 ? 10.662 19.755 1.506 1.00 87.56 188 ARG A O 1
ATOM 1496 N N . VAL A 1 189 ? 10.419 17.520 1.560 1.00 86.44 189 VAL A N 1
ATOM 1497 C CA . VAL A 1 189 ? 11.839 17.179 1.684 1.00 86.44 189 VAL A CA 1
ATOM 1498 C C . VAL A 1 189 ? 12.360 16.546 0.390 1.00 86.44 189 VAL A C 1
ATOM 1500 O O . VAL A 1 189 ? 11.589 15.904 -0.333 1.00 86.44 189 VAL A O 1
ATOM 1503 N N . PRO A 1 190 ? 13.656 16.699 0.062 1.00 82.38 190 PRO A N 1
ATOM 1504 C CA . PRO A 1 190 ? 14.246 16.000 -1.074 1.00 82.38 190 PRO A CA 1
ATOM 1505 C C . PRO A 1 190 ? 14.176 14.479 -0.884 1.00 82.38 190 PRO A C 1
ATOM 1507 O O . PRO A 1 190 ? 14.049 13.971 0.233 1.00 82.38 190 PRO A O 1
ATOM 1510 N N . ALA A 1 191 ? 14.268 13.741 -1.991 1.00 78.75 191 ALA A N 1
ATOM 1511 C CA . ALA A 1 191 ? 14.332 12.287 -1.944 1.00 78.75 191 ALA A CA 1
ATOM 1512 C C . ALA A 1 191 ? 15.560 11.823 -1.145 1.00 78.75 191 ALA A C 1
ATOM 1514 O O . ALA A 1 191 ? 16.654 12.372 -1.285 1.00 78.75 191 ALA A O 1
ATOM 1515 N N . GLY A 1 192 ? 15.387 10.787 -0.323 1.00 76.88 192 GLY A N 1
ATOM 1516 C CA . GLY A 1 192 ? 16.507 10.169 0.379 1.00 76.88 192 GLY A CA 1
ATOM 1517 C C . GLY A 1 192 ? 17.492 9.541 -0.608 1.00 76.88 192 GLY A C 1
ATOM 1518 O O . GLY A 1 192 ? 17.097 8.741 -1.457 1.00 76.88 192 GLY A O 1
ATOM 1519 N N . ILE A 1 193 ? 18.776 9.869 -0.474 1.00 78.81 193 ILE A N 1
ATOM 1520 C CA . ILE A 1 193 ? 19.844 9.276 -1.284 1.00 78.81 193 ILE A CA 1
ATOM 1521 C C . ILE A 1 193 ? 20.193 7.910 -0.691 1.00 78.81 193 ILE A C 1
ATOM 1523 O O . ILE A 1 193 ? 20.489 7.794 0.499 1.00 78.81 193 ILE A O 1
ATOM 1527 N N . GLN A 1 194 ? 20.140 6.857 -1.509 1.00 80.62 194 GLN A N 1
ATOM 1528 C CA . GLN A 1 194 ? 20.602 5.541 -1.071 1.00 80.62 194 GLN A CA 1
ATOM 1529 C C . GLN A 1 194 ? 22.129 5.552 -0.915 1.00 80.62 194 GLN A C 1
ATOM 1531 O O . GLN A 1 194 ? 22.816 6.111 -1.767 1.00 80.62 194 GLN A O 1
ATOM 1536 N N . PRO A 1 195 ? 22.682 4.900 0.122 1.00 86.50 195 PRO A N 1
ATOM 1537 C CA . PRO A 1 195 ? 24.125 4.898 0.369 1.00 86.50 195 PRO A CA 1
ATOM 1538 C C . PRO A 1 195 ? 24.922 4.069 -0.656 1.00 86.50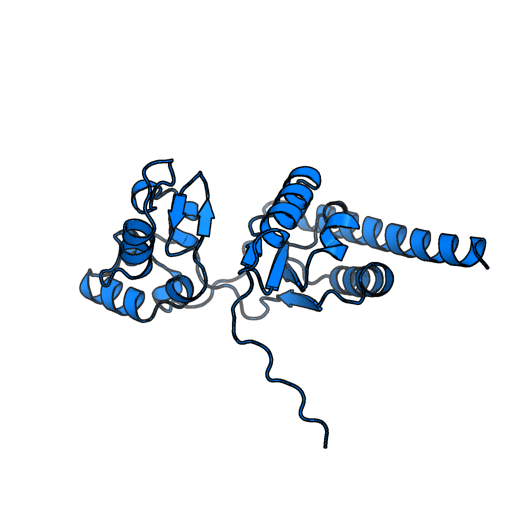 195 PRO A C 1
ATOM 1540 O O . PRO A 1 195 ? 26.146 4.027 -0.593 1.00 86.50 195 PRO A O 1
ATOM 1543 N N . ASP A 1 196 ? 24.247 3.373 -1.574 1.00 91.44 196 ASP A N 1
ATOM 1544 C CA . ASP A 1 196 ? 24.855 2.495 -2.569 1.00 91.44 196 ASP A CA 1
ATOM 1545 C C . ASP A 1 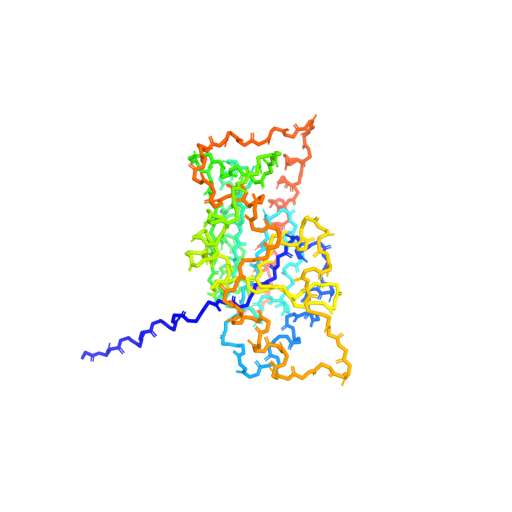196 ? 24.054 2.469 -3.888 1.00 91.44 196 ASP A C 1
ATOM 1547 O O . ASP A 1 196 ? 23.013 3.111 -4.043 1.00 91.44 196 ASP A O 1
ATOM 1551 N N . ASN A 1 197 ? 24.528 1.677 -4.854 1.00 89.06 197 ASN A N 1
ATOM 1552 C CA . ASN A 1 197 ? 23.922 1.540 -6.180 1.00 89.06 197 ASN A CA 1
ATOM 1553 C C . ASN A 1 197 ? 22.775 0.508 -6.259 1.00 89.06 197 ASN A C 1
ATOM 1555 O O . ASN A 1 197 ? 22.438 0.055 -7.359 1.00 89.06 197 ASN A O 1
ATOM 1559 N N . ARG A 1 198 ? 22.172 0.088 -5.132 1.00 90.31 198 ARG A N 1
ATOM 1560 C CA . ARG A 1 198 ? 21.163 -0.990 -5.128 1.00 90.31 198 ARG A CA 1
ATOM 1561 C C . ARG A 1 198 ? 19.967 -0.691 -6.023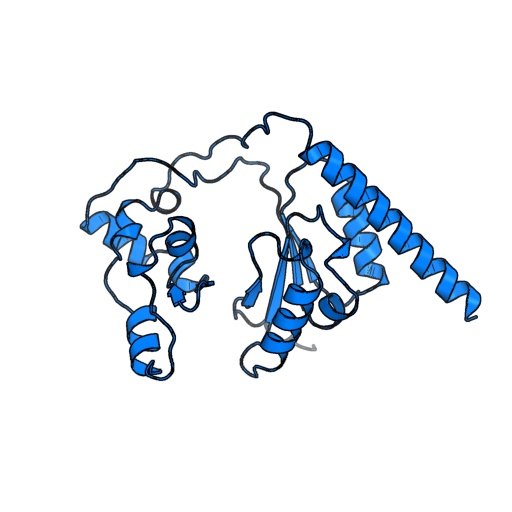 1.00 90.31 198 ARG A C 1
ATOM 1563 O O . ARG A 1 198 ? 19.521 -1.595 -6.723 1.00 90.31 198 ARG A O 1
ATOM 1570 N N . LEU A 1 199 ? 19.471 0.549 -6.020 1.00 88.56 199 LEU A N 1
ATOM 1571 C CA . LEU A 1 199 ? 18.305 0.932 -6.819 1.00 88.56 199 LEU A CA 1
ATOM 1572 C C . LEU A 1 199 ? 18.614 0.833 -8.307 1.00 88.56 199 LEU A C 1
ATOM 1574 O O . LEU A 1 199 ? 17.838 0.228 -9.035 1.00 88.56 199 LEU A O 1
ATOM 1578 N N . VAL A 1 200 ? 19.783 1.320 -8.731 1.00 90.25 200 VAL A N 1
ATOM 1579 C CA . VAL A 1 200 ? 20.245 1.207 -10.121 1.00 90.25 200 VAL A CA 1
ATOM 1580 C C . VAL A 1 200 ? 20.314 -0.263 -10.537 1.00 90.25 200 VAL A C 1
ATOM 1582 O O . VAL A 1 200 ? 19.707 -0.657 -11.528 1.00 90.25 200 VAL A O 1
ATOM 1585 N N . ARG A 1 201 ? 20.965 -1.113 -9.731 1.00 93.19 201 ARG A N 1
ATOM 1586 C CA . ARG A 1 201 ? 21.085 -2.551 -10.022 1.00 93.19 201 ARG A CA 1
ATOM 1587 C C . ARG A 1 201 ? 19.725 -3.253 -10.097 1.00 93.19 201 ARG A C 1
ATOM 1589 O O . ARG A 1 201 ? 19.529 -4.117 -10.950 1.00 93.19 201 ARG A O 1
ATOM 1596 N N . LEU A 1 202 ? 18.805 -2.938 -9.186 1.00 94.19 202 LEU A N 1
ATOM 1597 C CA . LEU A 1 202 ? 17.459 -3.516 -9.178 1.00 94.19 202 LEU A CA 1
ATOM 1598 C C . LEU A 1 202 ? 16.632 -3.040 -10.377 1.00 94.19 202 LEU A C 1
ATOM 1600 O O . LEU A 1 202 ? 15.965 -3.858 -11.003 1.00 94.19 202 LEU A O 1
ATOM 1604 N N . ASN A 1 203 ? 16.739 -1.762 -10.735 1.00 95.06 203 ASN A N 1
ATOM 1605 C CA . ASN A 1 203 ? 16.088 -1.175 -11.900 1.00 95.06 203 ASN A CA 1
ATOM 1606 C C . ASN A 1 203 ? 16.543 -1.867 -13.193 1.00 95.06 203 ASN A C 1
ATOM 1608 O O . ASN A 1 203 ? 15.705 -2.377 -13.931 1.00 95.06 203 ASN A O 1
ATOM 1612 N N . THR A 1 204 ? 17.857 -1.997 -13.415 1.00 95.44 204 THR A N 1
ATOM 1613 C CA . THR A 1 204 ? 18.402 -2.717 -14.582 1.00 95.44 204 THR A CA 1
ATOM 1614 C C . THR A 1 204 ? 17.876 -4.150 -14.649 1.00 95.44 204 THR A C 1
ATOM 1616 O O . THR A 1 204 ? 17.396 -4.593 -15.688 1.00 95.44 204 THR A O 1
ATOM 1619 N N . ARG A 1 205 ? 17.879 -4.872 -13.520 1.00 96.25 205 ARG A N 1
ATOM 1620 C CA . ARG A 1 205 ? 17.357 -6.247 -13.465 1.00 96.25 205 ARG A CA 1
ATOM 1621 C C . ARG A 1 205 ? 15.865 -6.333 -13.787 1.00 96.25 205 ARG A C 1
ATOM 1623 O O . ARG A 1 205 ? 15.449 -7.313 -14.407 1.00 96.25 205 ARG A O 1
ATOM 1630 N N . ALA A 1 206 ? 15.071 -5.364 -13.336 1.00 96.81 206 ALA A N 1
ATOM 1631 C CA . ALA A 1 206 ? 13.640 -5.303 -13.611 1.00 96.81 206 ALA A CA 1
ATOM 1632 C C . ALA A 1 206 ? 13.377 -5.066 -15.103 1.00 96.81 206 ALA A C 1
ATOM 1634 O O . ALA A 1 206 ? 12.647 -5.842 -15.717 1.00 96.81 206 ALA A O 1
ATOM 1635 N N . VAL A 1 207 ? 14.043 -4.068 -15.689 1.00 97.06 207 VAL A N 1
ATOM 1636 C CA . VAL A 1 207 ? 13.997 -3.754 -17.125 1.00 97.06 207 VAL A CA 1
ATOM 1637 C C . VAL A 1 207 ? 14.373 -4.969 -17.971 1.00 97.06 207 VAL A C 1
ATOM 1639 O O . VAL A 1 207 ? 13.615 -5.370 -18.855 1.00 97.06 207 VAL A O 1
ATOM 1642 N N . ASP A 1 208 ? 15.503 -5.610 -17.670 1.00 96.94 208 ASP A N 1
ATOM 1643 C CA . ASP A 1 208 ? 15.975 -6.785 -18.404 1.00 96.94 208 ASP A CA 1
ATOM 1644 C C . ASP A 1 208 ? 14.984 -7.948 -18.336 1.00 96.94 208 ASP A C 1
ATOM 1646 O O . ASP A 1 208 ? 14.807 -8.694 -19.301 1.00 96.94 208 ASP A O 1
ATOM 1650 N N . TRP A 1 209 ? 14.346 -8.139 -17.179 1.00 96.94 209 TRP A N 1
ATOM 1651 C CA . TRP A 1 209 ? 13.326 -9.165 -17.023 1.00 96.94 209 TRP A CA 1
ATOM 1652 C C . TRP A 1 209 ? 12.080 -8.852 -17.851 1.00 96.94 209 TRP A C 1
ATOM 1654 O O . TRP A 1 209 ? 11.621 -9.738 -18.568 1.00 96.94 209 TRP A O 1
ATOM 1664 N N . LEU A 1 210 ? 11.579 -7.614 -17.795 1.00 96.81 210 LEU A N 1
ATOM 1665 C CA . LEU A 1 210 ? 10.394 -7.183 -18.543 1.00 96.81 210 LEU A CA 1
ATOM 1666 C C . LEU A 1 210 ? 10.611 -7.342 -20.048 1.00 96.81 210 LEU A C 1
ATOM 1668 O O . LEU A 1 210 ? 9.808 -7.987 -20.709 1.00 96.81 210 LEU A O 1
ATOM 1672 N N . ARG A 1 211 ? 11.751 -6.873 -20.570 1.00 95.69 211 ARG A N 1
ATOM 1673 C CA . ARG A 1 211 ? 12.113 -7.028 -21.989 1.00 95.69 211 ARG A CA 1
ATOM 1674 C C . ARG A 1 211 ? 12.085 -8.486 -22.434 1.00 95.69 211 ARG A C 1
ATOM 1676 O O . ARG A 1 211 ? 11.518 -8.802 -23.474 1.00 95.69 211 ARG A O 1
ATOM 1683 N N . ARG A 1 212 ? 12.682 -9.387 -21.645 1.00 94.25 212 ARG A N 1
ATOM 1684 C CA . ARG A 1 212 ? 12.646 -10.824 -21.948 1.00 94.25 212 ARG A CA 1
ATOM 1685 C C . ARG A 1 212 ? 11.220 -11.362 -21.906 1.00 94.25 212 ARG A C 1
ATOM 1687 O O . ARG A 1 212 ? 10.838 -12.085 -22.818 1.00 94.25 212 ARG A O 1
ATOM 1694 N N . ALA A 1 213 ? 10.442 -11.012 -20.884 1.00 90.38 213 ALA A N 1
ATOM 1695 C CA . ALA A 1 213 ? 9.069 -11.484 -20.728 1.00 90.38 213 ALA A CA 1
ATOM 1696 C C . ALA A 1 213 ? 8.182 -11.104 -21.929 1.00 90.38 213 ALA A C 1
ATOM 1698 O O . ALA A 1 213 ? 7.438 -11.955 -22.405 1.00 90.38 213 ALA A O 1
ATOM 1699 N N . THR A 1 214 ? 8.334 -9.888 -22.461 1.00 86.00 214 THR A N 1
ATOM 1700 C CA . THR A 1 214 ? 7.644 -9.389 -23.667 1.00 86.00 214 THR A CA 1
ATOM 1701 C C . THR A 1 214 ? 8.099 -10.079 -24.966 1.00 86.00 214 THR A C 1
ATOM 1703 O O . THR A 1 214 ? 7.352 -10.191 -25.931 1.00 86.00 214 THR A O 1
ATOM 1706 N N . LEU A 1 215 ? 9.345 -10.552 -25.050 1.00 80.12 215 LEU A N 1
ATOM 1707 C CA . LEU A 1 215 ? 9.804 -11.301 -26.231 1.00 80.12 215 LEU A CA 1
ATOM 1708 C C . LEU A 1 215 ? 9.243 -12.732 -26.253 1.00 80.12 215 LEU A C 1
ATOM 1710 O O . LEU A 1 215 ? 8.911 -13.251 -27.319 1.00 80.12 215 LEU A O 1
ATOM 1714 N N . PHE A 1 216 ? 9.116 -13.358 -25.079 1.00 70.88 216 PHE A N 1
ATOM 1715 C CA . PHE A 1 216 ? 8.564 -14.710 -24.937 1.00 70.88 216 PHE A CA 1
ATOM 1716 C C . PHE A 1 216 ? 7.057 -14.787 -25.210 1.00 70.88 216 PHE A C 1
ATOM 1718 O O . PHE A 1 216 ? 6.567 -15.836 -25.623 1.00 70.88 216 PHE A O 1
ATOM 1725 N N . THR A 1 217 ? 6.307 -13.711 -24.975 1.00 69.12 217 THR A N 1
ATOM 1726 C CA . THR A 1 217 ? 4.880 -13.634 -25.325 1.00 69.12 217 THR A CA 1
ATOM 1727 C C . THR A 1 217 ? 4.687 -13.632 -26.838 1.00 69.12 217 THR A C 1
ATOM 1729 O O . THR A 1 217 ? 3.905 -14.433 -27.342 1.00 69.12 217 THR A O 1
ATOM 1732 N N . LYS A 1 218 ? 5.472 -12.833 -27.572 1.00 63.25 218 LYS A N 1
ATOM 1733 C CA . LYS A 1 218 ? 5.386 -12.735 -29.041 1.00 63.25 218 LYS A CA 1
ATOM 1734 C C . LYS A 1 218 ? 5.715 -14.036 -29.770 1.00 63.25 218 LYS A C 1
ATOM 1736 O O . LYS A 1 218 ? 4.977 -14.437 -30.660 1.00 63.25 218 LYS A O 1
ATOM 1741 N N . THR A 1 219 ? 6.776 -14.728 -29.356 1.00 62.94 219 THR A N 1
ATOM 1742 C CA . THR A 1 219 ? 7.189 -15.995 -29.993 1.00 62.94 219 THR A CA 1
ATOM 1743 C C . THR A 1 219 ? 6.128 -17.092 -29.854 1.00 62.94 219 THR A C 1
ATOM 1745 O O . THR A 1 219 ? 5.895 -17.842 -30.793 1.00 62.94 219 THR A O 1
ATOM 1748 N N . ARG A 1 220 ? 5.397 -17.145 -28.730 1.00 59.53 220 ARG A N 1
ATOM 1749 C CA . ARG A 1 220 ? 4.310 -18.126 -28.544 1.00 59.53 220 ARG A CA 1
ATOM 1750 C C . ARG A 1 220 ? 3.068 -17.847 -29.389 1.00 59.53 220 ARG A C 1
ATOM 1752 O O . ARG A 1 220 ? 2.319 -18.780 -29.647 1.00 59.53 220 ARG A O 1
ATOM 1759 N N . GLU A 1 221 ? 2.813 -16.601 -29.781 1.00 56.09 221 GLU A N 1
ATOM 1760 C CA . GLU A 1 221 ? 1.696 -16.272 -30.678 1.00 56.09 221 GLU A CA 1
ATOM 1761 C C . GLU A 1 221 ? 2.013 -16.592 -32.144 1.00 56.09 221 GLU A C 1
ATOM 1763 O O . GLU A 1 221 ? 1.102 -16.903 -32.911 1.00 56.09 221 GLU A O 1
ATOM 1768 N N . GLU A 1 222 ? 3.289 -16.530 -32.528 1.00 56.75 222 GLU A N 1
ATOM 1769 C CA . GLU A 1 222 ? 3.763 -16.890 -33.869 1.00 56.75 222 GLU A CA 1
ATOM 1770 C C . GLU A 1 222 ? 3.775 -18.411 -34.084 1.00 56.75 222 GLU A C 1
ATOM 1772 O O . GLU A 1 222 ? 3.418 -18.862 -35.165 1.00 56.75 222 GLU A O 1
ATOM 1777 N N . ASP A 1 223 ? 4.067 -19.202 -33.046 1.00 50.59 223 ASP A N 1
ATOM 1778 C CA . ASP A 1 223 ? 4.059 -20.675 -33.104 1.00 50.59 223 ASP A CA 1
ATOM 1779 C C . ASP A 1 223 ? 2.646 -21.307 -33.094 1.00 50.59 223 ASP A C 1
ATOM 1781 O O . ASP A 1 223 ? 2.501 -22.520 -33.253 1.00 50.59 223 ASP A O 1
ATOM 1785 N N . VAL A 1 224 ? 1.593 -20.513 -32.859 1.00 52.75 224 VAL A N 1
ATOM 1786 C CA . VAL A 1 224 ? 0.188 -20.975 -32.761 1.00 52.75 224 VAL A CA 1
ATOM 1787 C C . VAL A 1 224 ? -0.651 -20.556 -33.984 1.00 52.75 224 VAL A C 1
ATOM 1789 O O . VAL A 1 224 ? -1.829 -20.910 -34.074 1.00 52.75 224 VAL A O 1
ATOM 1792 N N . LYS A 1 225 ? -0.061 -19.836 -34.945 1.00 44.28 225 LYS A N 1
ATOM 1793 C CA . LYS A 1 225 ? -0.682 -19.482 -36.233 1.00 44.28 225 LYS A CA 1
ATOM 1794 C C . LYS A 1 225 ? -0.218 -20.405 -37.352 1.00 44.28 225 LYS A C 1
ATOM 1796 O O . LYS A 1 225 ? -1.066 -20.680 -38.229 1.00 44.28 225 LYS A O 1
#

Radius of gyration: 20.33 Å; chains: 1; bounding box: 51×43×58 Å

Foldseek 3Di:
DDDDDDDPPAFADEDDDAQLVDQVVLLVVLVVLLVDPPHPFHEYEHCLLRCNSCDLSNLVRHQEYEHEDPDPDPLSVVLVCLLCCQSRVNYHYHYHYDPPAAQDADDDAFDDQVVLLVLVVVPPQLVRPFDQDPQWTDSGPSCVVVVVCVLTHHDDPPDDPVNVCCSSVPNGGDPVSRRRRNSVPDDGDHDDDDPDCVVVVSSVVSSVVSVVSSVVSVVVVVVVD

pLDDT: mean 88.01, std 14.39, range [29.06, 98.25]

Sequence (225 aa):
MTETPPTSNVPPSRLGGEPTLSPAPLERAVACFRAIDSVQRLEVVTNGLTPRGCTPQVLQQIDRLSISLYTEDPDLPEQWRRWIGEVAPHVELIFREQREGWAQWTGDLEVSETEAQRMYQSCWYRKHCVTLERRRIFVCSRIPKAARDDEGLRLDSGTTLAQLAAYLNGADALPSCRRCIPMMDLPRVPAGIQPDNRLVRLNTRAVDWLRRATLFTKTREEDVK